Protein AF-A0A6L9IIK3-F1 (afdb_monomer)

Radius of gyration: 32.56 Å; Cα contacts (8 Å, |Δi|>4): 385; chains: 1; bounding box: 66×52×91 Å

Structure (mmCIF, N/CA/C/O backbone):
data_AF-A0A6L9IIK3-F1
#
_entry.id   AF-A0A6L9IIK3-F1
#
loop_
_atom_site.group_PDB
_atom_site.id
_atom_site.type_symbol
_atom_site.label_atom_id
_atom_site.label_alt_id
_atom_site.label_comp_id
_atom_site.label_asym_id
_atom_site.label_entity_id
_atom_site.label_seq_id
_atom_site.pdbx_PDB_ins_code
_atom_site.Cartn_x
_atom_site.Cartn_y
_atom_site.Cartn_z
_atom_site.occupancy
_atom_site.B_iso_or_equiv
_atom_site.auth_seq_id
_atom_site.auth_comp_id
_atom_site.auth_asym_id
_atom_site.auth_atom_id
_atom_site.pdbx_PDB_model_num
ATOM 1 N N . GLU A 1 1 ? -0.649 31.199 20.872 1.00 48.56 1 GLU A N 1
ATOM 2 C CA . GLU A 1 1 ? -1.268 30.357 19.829 1.00 48.56 1 GLU A CA 1
ATOM 3 C C . GLU A 1 1 ? -2.436 29.627 20.467 1.00 48.56 1 GLU A C 1
ATOM 5 O O . GLU A 1 1 ? -2.285 29.187 21.602 1.00 48.56 1 GLU A O 1
ATOM 10 N N . ALA A 1 2 ? -3.607 29.603 19.828 1.00 58.50 2 ALA A N 1
ATOM 11 C CA . ALA A 1 2 ? -4.745 28.851 20.353 1.00 58.50 2 ALA A CA 1
ATOM 12 C C . ALA A 1 2 ? -4.373 27.361 20.395 1.00 58.50 2 ALA A C 1
ATOM 14 O O . ALA A 1 2 ? -3.788 26.839 19.447 1.00 58.50 2 ALA A O 1
ATOM 15 N N . GLN A 1 3 ? -4.631 26.705 21.521 1.00 79.56 3 GLN A N 1
ATOM 16 C CA . GLN A 1 3 ? -4.314 25.294 21.700 1.00 79.56 3 GLN A CA 1
ATOM 17 C C . GLN A 1 3 ? -5.309 24.466 20.875 1.00 79.56 3 GLN A C 1
ATOM 19 O O . GLN A 1 3 ? -6.499 24.527 21.158 1.00 79.56 3 GLN A O 1
ATOM 24 N N . MET A 1 4 ? -4.822 23.745 19.855 1.00 86.69 4 MET A N 1
ATOM 25 C CA . MET A 1 4 ? -5.624 22.786 19.076 1.00 86.69 4 MET A CA 1
ATOM 26 C C . MET A 1 4 ? -6.298 21.765 19.995 1.00 86.69 4 MET A C 1
ATOM 28 O O . MET A 1 4 ? -5.631 21.209 20.876 1.00 86.69 4 MET A O 1
ATOM 32 N N . ASP A 1 5 ? -7.567 21.482 19.727 1.00 90.81 5 ASP A N 1
ATOM 33 C CA . ASP A 1 5 ? -8.381 20.475 20.403 1.00 90.81 5 ASP A CA 1
ATOM 34 C C . ASP A 1 5 ? -8.716 19.302 19.457 1.00 90.81 5 ASP A C 1
ATOM 36 O O . ASP A 1 5 ? -8.464 19.342 18.253 1.00 90.81 5 ASP A O 1
ATOM 40 N N . VAL A 1 6 ? -9.282 18.221 19.997 1.00 91.38 6 VAL A N 1
ATOM 41 C CA . VAL A 1 6 ? -9.649 17.002 19.257 1.00 91.38 6 VAL A CA 1
ATOM 42 C C . VAL A 1 6 ? -10.619 17.311 18.115 1.00 91.38 6 VAL A C 1
ATOM 44 O O . VAL A 1 6 ? -10.462 16.776 17.019 1.00 91.38 6 VAL A O 1
ATOM 47 N N . GLY A 1 7 ? -11.590 18.197 18.354 1.00 92.44 7 GLY A N 1
ATOM 48 C CA . GLY A 1 7 ? -12.604 18.576 17.365 1.00 92.44 7 GLY A CA 1
ATOM 49 C C . GLY A 1 7 ? -12.062 19.340 16.153 1.00 92.44 7 GLY A C 1
ATOM 50 O O . GLY A 1 7 ? -12.776 19.459 15.163 1.00 92.44 7 GLY A O 1
ATOM 51 N N . ASP A 1 8 ? -10.816 19.823 16.206 1.00 91.62 8 ASP A N 1
ATOM 52 C CA . ASP A 1 8 ? -10.178 20.512 15.080 1.00 91.62 8 ASP A CA 1
ATOM 53 C C . ASP A 1 8 ? -9.610 19.536 14.037 1.00 91.62 8 ASP A C 1
ATOM 55 O O . ASP A 1 8 ? -9.331 19.934 12.906 1.00 91.62 8 ASP A O 1
ATOM 59 N N . VAL A 1 9 ? -9.398 18.269 14.415 1.00 92.75 9 VAL A N 1
ATOM 60 C CA . VAL A 1 9 ? -8.693 17.276 13.583 1.00 92.75 9 VAL A CA 1
ATOM 61 C C . VAL A 1 9 ? -9.429 15.953 13.425 1.00 92.75 9 VAL A C 1
ATOM 63 O O . VAL A 1 9 ? -9.234 15.288 12.411 1.00 92.75 9 VAL A O 1
ATOM 66 N N . ILE A 1 10 ? -10.250 15.550 14.400 1.00 94.50 10 ILE A N 1
ATOM 67 C CA . ILE A 1 10 ? -11.020 14.306 14.342 1.00 94.50 10 ILE A CA 1
ATOM 68 C C . ILE A 1 10 ? -12.466 14.629 13.983 1.00 94.50 10 ILE A C 1
ATOM 70 O O . ILE A 1 10 ? -13.185 15.275 14.747 1.00 94.50 10 ILE A O 1
ATOM 74 N N . PHE A 1 11 ? -12.911 14.119 12.841 1.00 94.94 11 PHE A N 1
ATOM 75 C CA . PHE A 1 11 ? -14.256 14.332 12.326 1.00 94.94 11 PHE A CA 1
ATOM 76 C C . PHE A 1 11 ? -15.092 13.072 12.491 1.00 94.94 11 PHE A C 1
ATOM 78 O O . PHE A 1 11 ? -14.641 11.966 12.200 1.00 94.94 11 PHE A O 1
ATOM 85 N N . ARG A 1 12 ? -16.329 13.241 12.960 1.00 94.75 12 ARG A N 1
ATOM 86 C CA . ARG A 1 12 ? -17.302 12.157 13.081 1.00 94.75 12 ARG A CA 1
ATOM 87 C C . ARG A 1 12 ? -18.224 12.149 11.864 1.00 94.75 12 ARG A C 1
ATOM 89 O O . ARG A 1 12 ? -18.784 13.184 11.515 1.00 94.75 12 ARG A O 1
ATOM 96 N N . SER A 1 13 ? -18.436 10.969 11.300 1.00 92.44 13 SER A N 1
ATOM 97 C CA . SER A 1 13 ? -19.510 10.665 10.355 1.00 92.44 13 SER A CA 1
ATOM 98 C C . SER A 1 13 ? -20.323 9.478 10.882 1.00 92.44 13 SER A C 1
ATOM 100 O O . SER A 1 13 ? -19.878 8.784 11.795 1.00 92.44 13 SER A O 1
ATOM 102 N N . ASP A 1 14 ? -21.508 9.235 10.335 1.00 91.12 14 ASP A N 1
ATOM 103 C CA . ASP A 1 14 ? -22.288 8.031 10.626 1.00 91.12 14 ASP A CA 1
ATOM 104 C C . ASP A 1 14 ? -22.354 7.189 9.341 1.00 91.12 14 ASP A C 1
ATOM 106 O O . ASP A 1 14 ? -22.901 7.628 8.330 1.00 91.12 14 ASP A O 1
ATOM 110 N N . LEU A 1 15 ? -21.766 5.988 9.367 1.00 85.62 15 LEU A N 1
ATOM 111 C CA . LEU A 1 15 ? -21.748 5.068 8.220 1.00 85.62 15 LEU A CA 1
ATOM 112 C C . LEU A 1 15 ? -23.145 4.489 7.951 1.00 85.62 15 LEU A C 1
ATOM 114 O O . LEU A 1 15 ? -23.553 4.286 6.811 1.00 85.62 15 LEU A O 1
ATOM 118 N N . ALA A 1 16 ? -23.877 4.234 9.033 1.00 83.56 16 ALA A N 1
ATOM 119 C CA . ALA A 1 16 ? -25.269 3.816 9.060 1.00 83.56 16 ALA A CA 1
ATOM 120 C C . ALA A 1 16 ? -25.932 4.411 10.318 1.00 83.56 16 ALA A C 1
ATOM 122 O O . ALA A 1 16 ? -25.220 4.853 11.227 1.00 83.56 16 ALA A O 1
ATOM 123 N N . PRO A 1 17 ? -27.275 4.425 10.425 1.00 87.56 17 PRO A N 1
ATOM 124 C CA . PRO A 1 17 ? -27.952 4.937 11.613 1.00 87.56 17 PRO A CA 1
ATOM 125 C C . PRO A 1 17 ? -27.436 4.277 12.902 1.00 87.56 17 PRO A C 1
ATOM 127 O O . PRO A 1 17 ? -27.618 3.080 13.114 1.00 87.56 17 PRO A O 1
ATOM 130 N N . GLY A 1 18 ? -26.789 5.068 13.763 1.00 88.69 18 GLY A N 1
ATOM 131 C CA . GLY A 1 18 ? -26.222 4.597 15.031 1.00 88.69 18 GLY A CA 1
ATOM 132 C C . GLY A 1 18 ? -24.834 3.949 14.943 1.00 88.69 18 GLY A C 1
ATOM 133 O O . GLY A 1 18 ? -24.356 3.463 15.964 1.00 88.69 18 GLY A O 1
ATOM 134 N N . VAL A 1 19 ? -24.178 3.963 13.777 1.00 88.38 19 VAL A N 1
ATOM 135 C CA . VAL A 1 19 ? -22.819 3.432 13.573 1.00 88.38 19 VAL A CA 1
ATOM 136 C C . VAL A 1 19 ? -21.860 4.592 13.274 1.00 88.38 19 VAL A C 1
ATOM 138 O O . VAL A 1 19 ? -21.669 4.942 12.103 1.00 88.38 19 VAL A O 1
ATOM 141 N N . PRO A 1 20 ? -21.285 5.233 14.310 1.00 93.06 20 PRO A N 1
ATOM 142 C CA . PRO A 1 20 ? -20.351 6.329 14.116 1.00 93.06 20 PRO A CA 1
ATOM 143 C C . PRO A 1 20 ? -18.996 5.817 13.621 1.00 93.06 20 PRO A C 1
ATOM 145 O O . PRO A 1 20 ? -18.484 4.808 14.100 1.00 93.06 20 PRO A O 1
ATOM 148 N N . ILE A 1 21 ? -18.390 6.569 12.710 1.00 94.19 21 ILE A N 1
ATOM 149 C CA . ILE A 1 21 ? -16.994 6.433 12.304 1.00 94.19 21 ILE A CA 1
ATOM 150 C C . ILE A 1 21 ? -16.277 7.759 12.550 1.00 94.19 21 ILE A C 1
ATOM 152 O O . ILE A 1 21 ? -16.848 8.837 12.371 1.00 94.19 21 ILE A O 1
ATOM 156 N N . TYR A 1 22 ? -15.023 7.676 12.977 1.00 95.31 22 TYR A N 1
ATOM 157 C CA . TYR A 1 22 ? -14.171 8.831 13.220 1.00 95.31 22 TYR A CA 1
ATOM 158 C C . TYR A 1 22 ? -13.010 8.793 12.234 1.00 95.31 22 TYR A C 1
ATOM 160 O O . TYR A 1 22 ? -12.386 7.748 12.064 1.00 95.31 22 TYR A O 1
ATOM 168 N N . GLY A 1 23 ? -12.735 9.917 11.582 1.00 94.62 23 GLY A N 1
ATOM 169 C CA . GLY A 1 23 ? -11.681 10.036 10.583 1.00 94.62 23 GLY A CA 1
ATOM 170 C C . GLY A 1 23 ? -10.858 11.299 10.783 1.00 94.62 23 GLY A C 1
ATOM 171 O O . GLY A 1 23 ? -11.365 12.326 11.238 1.00 94.62 23 GLY A O 1
ATOM 172 N N . CYS A 1 24 ? -9.581 11.218 10.434 1.00 94.19 24 CYS A N 1
ATOM 173 C CA . CYS A 1 24 ? -8.692 12.364 10.354 1.00 94.19 24 CYS A CA 1
ATOM 174 C C . CYS A 1 24 ? -7.677 12.148 9.240 1.00 94.19 24 CYS A C 1
ATOM 176 O O . CYS A 1 24 ? -7.188 11.037 9.055 1.00 94.19 24 CYS A O 1
ATOM 178 N N . GLU A 1 25 ? -7.312 13.229 8.565 1.00 92.94 25 GLU A N 1
ATOM 179 C CA . GLU A 1 25 ? -6.208 13.242 7.615 1.00 92.94 25 GLU A CA 1
ATOM 180 C C . GLU A 1 25 ? -5.046 13.998 8.247 1.00 92.94 25 GLU A C 1
ATOM 182 O O . GLU A 1 25 ? -5.185 15.164 8.619 1.00 92.94 25 GLU A O 1
ATOM 187 N N . ILE A 1 26 ? -3.884 13.352 8.375 1.00 89.00 26 ILE A N 1
ATOM 188 C CA . ILE A 1 26 ? -2.673 14.033 8.866 1.00 89.00 26 ILE A CA 1
ATOM 189 C C . ILE A 1 26 ? -2.211 15.097 7.855 1.00 89.00 26 ILE A C 1
ATOM 191 O O . ILE A 1 26 ? -1.609 16.106 8.231 1.00 89.00 26 ILE A O 1
ATOM 195 N N . GLY A 1 27 ? -2.520 14.880 6.574 1.00 86.50 27 GLY A N 1
ATOM 196 C CA . GLY A 1 27 ? -2.099 15.737 5.480 1.00 86.50 27 GLY A CA 1
ATOM 197 C C . GLY A 1 27 ? -0.600 15.639 5.198 1.00 86.50 27 GLY A C 1
ATOM 198 O O . GLY A 1 27 ? 0.122 14.767 5.684 1.00 86.50 27 GLY A O 1
ATOM 199 N N . GLY A 1 28 ? -0.121 16.561 4.373 1.00 87.12 28 GLY A N 1
ATOM 200 C CA . GLY A 1 28 ? 1.266 16.626 3.944 1.00 87.12 28 GLY A CA 1
ATOM 201 C C . GLY A 1 28 ? 1.599 18.007 3.391 1.00 87.12 28 GLY A C 1
ATOM 202 O O . GLY A 1 28 ? 0.723 18.869 3.307 1.00 87.12 28 GLY A O 1
ATOM 203 N N . PRO A 1 29 ? 2.869 18.254 3.050 1.00 88.50 29 PRO A N 1
ATOM 204 C CA . PRO A 1 29 ? 3.258 19.503 2.417 1.00 88.50 29 PRO A CA 1
ATOM 205 C C . PRO A 1 29 ? 2.727 19.585 0.977 1.00 88.50 29 PRO A C 1
ATOM 207 O O . PRO A 1 29 ? 2.411 18.566 0.361 1.00 88.50 29 PRO A O 1
ATOM 210 N N . ASP A 1 30 ? 2.687 20.800 0.426 1.00 90.12 30 ASP A N 1
ATOM 211 C CA . ASP A 1 30 ? 2.327 21.027 -0.976 1.00 90.12 30 ASP A CA 1
ATOM 212 C C . ASP A 1 30 ? 3.215 20.220 -1.939 1.00 90.12 30 ASP A C 1
ATOM 214 O O . ASP A 1 30 ? 4.404 19.998 -1.685 1.00 90.12 30 ASP A O 1
ATOM 218 N N . VAL A 1 31 ? 2.660 19.848 -3.097 1.00 89.25 31 VAL A N 1
ATOM 219 C CA . VAL A 1 31 ? 3.382 19.109 -4.144 1.00 89.25 31 VAL A CA 1
ATOM 220 C C . VAL A 1 31 ? 4.685 19.829 -4.516 1.00 89.25 31 VAL A C 1
ATOM 222 O O . VAL A 1 31 ? 4.699 21.015 -4.845 1.00 89.25 31 VAL A O 1
ATOM 225 N N . GLY A 1 32 ? 5.800 19.095 -4.461 1.00 90.00 32 GLY A N 1
ATOM 226 C CA . GLY A 1 32 ? 7.137 19.621 -4.753 1.00 90.00 32 GLY A CA 1
ATOM 227 C C . GLY A 1 32 ? 7.771 20.444 -3.624 1.00 90.00 32 GLY A C 1
ATOM 228 O O . GLY A 1 32 ? 8.833 21.032 -3.834 1.00 90.00 32 GLY A O 1
ATOM 229 N N . ARG A 1 33 ? 7.160 20.505 -2.432 1.00 90.69 33 ARG A N 1
ATOM 230 C CA . ARG A 1 33 ? 7.692 21.216 -1.260 1.00 90.69 33 ARG A CA 1
ATOM 231 C C . ARG A 1 33 ? 7.734 20.311 -0.030 1.00 90.69 33 ARG A C 1
ATOM 233 O O . ARG A 1 33 ? 6.916 19.420 0.140 1.00 90.69 33 ARG A O 1
ATOM 240 N N . GLY A 1 34 ? 8.679 20.581 0.871 1.00 89.38 34 GLY A N 1
ATOM 241 C CA . GLY A 1 34 ? 8.759 19.918 2.176 1.00 89.38 34 GLY A CA 1
ATOM 242 C C . GLY A 1 34 ? 9.074 18.417 2.121 1.00 89.38 34 GLY A C 1
ATOM 243 O O . GLY A 1 34 ? 9.664 17.917 1.169 1.00 89.38 34 GLY A O 1
ATOM 244 N N . CYS A 1 35 ? 8.720 17.707 3.196 1.00 89.56 35 CYS A N 1
ATOM 245 C CA . CYS A 1 35 ? 8.900 16.262 3.328 1.00 89.56 35 CYS A CA 1
ATOM 246 C C . CYS A 1 35 ? 7.641 15.634 3.937 1.00 89.56 35 CYS A C 1
ATOM 248 O O . CYS A 1 35 ? 7.322 15.899 5.098 1.00 89.56 35 CYS A O 1
ATOM 250 N N . GLY A 1 36 ? 6.954 14.777 3.173 1.00 87.56 36 GLY A N 1
ATOM 251 C CA . GLY A 1 36 ? 5.745 14.079 3.632 1.00 87.56 36 GLY A CA 1
ATOM 252 C C . GLY A 1 36 ? 5.973 13.281 4.917 1.00 87.56 36 GLY A C 1
ATOM 253 O O . GLY A 1 36 ? 5.187 13.380 5.854 1.00 87.56 36 GLY A O 1
ATOM 254 N N . GLY A 1 37 ? 7.122 12.608 5.037 1.00 87.69 37 GLY A N 1
ATOM 255 C CA . GLY A 1 37 ? 7.475 11.867 6.249 1.00 87.69 37 GLY A CA 1
ATOM 256 C C . GLY A 1 37 ? 7.582 12.755 7.499 1.00 87.69 37 GLY A C 1
ATOM 257 O O . GLY A 1 37 ? 7.155 12.359 8.585 1.00 87.69 37 GLY A O 1
ATOM 258 N N . GLN A 1 38 ? 8.107 13.978 7.374 1.00 89.31 38 GLN A N 1
ATOM 259 C CA . GLN A 1 38 ? 8.138 14.918 8.503 1.00 89.31 38 GLN A CA 1
ATOM 260 C C . GLN A 1 38 ? 6.726 15.368 8.897 1.00 89.31 38 GLN A C 1
ATOM 262 O O . GLN A 1 38 ? 6.436 15.446 10.090 1.00 89.31 38 GLN A O 1
ATOM 267 N N . GLY A 1 39 ? 5.847 15.590 7.913 1.00 90.62 39 GLY A N 1
ATOM 268 C CA . GLY A 1 39 ? 4.427 15.876 8.142 1.00 90.62 39 GLY A CA 1
ATOM 269 C C . GLY A 1 39 ? 3.745 14.768 8.943 1.00 90.62 39 GLY A C 1
ATOM 270 O O . GLY A 1 39 ? 3.194 15.034 10.006 1.00 90.62 39 GLY A O 1
ATOM 271 N N . ILE A 1 40 ? 3.909 13.515 8.513 1.00 90.75 40 ILE A N 1
ATOM 272 C CA . ILE A 1 40 ? 3.395 12.325 9.210 1.00 90.75 40 ILE A CA 1
ATOM 273 C C . ILE A 1 40 ? 3.915 12.246 10.650 1.00 90.75 40 ILE A C 1
ATOM 275 O O . ILE A 1 40 ? 3.145 12.103 11.600 1.00 90.75 40 ILE A O 1
ATOM 279 N N . SER A 1 41 ? 5.232 12.376 10.829 1.00 89.50 41 SER A N 1
ATOM 280 C CA . SER A 1 41 ? 5.867 12.294 12.151 1.00 89.50 41 SER A CA 1
ATOM 281 C C . SER A 1 41 ? 5.364 13.387 13.096 1.00 89.50 41 SER A C 1
ATOM 283 O O . SER A 1 41 ? 5.212 13.158 14.297 1.00 89.50 41 SER A O 1
ATOM 285 N N . HIS A 1 42 ? 5.130 14.590 12.568 1.00 90.69 42 HIS A N 1
ATOM 286 C CA . HIS A 1 42 ? 4.551 15.696 13.319 1.00 90.69 42 HIS A CA 1
ATOM 287 C C . HIS A 1 42 ? 3.075 15.444 13.648 1.00 90.69 42 HIS A C 1
ATOM 289 O O . HIS A 1 42 ? 2.681 15.620 14.799 1.00 90.69 42 HIS A O 1
ATOM 295 N N . GLY A 1 43 ? 2.286 14.975 12.680 1.00 91.69 43 GLY A N 1
ATOM 296 C CA . GLY A 1 43 ? 0.879 14.627 12.863 1.00 91.69 43 GLY A CA 1
ATOM 297 C C . GLY A 1 43 ? 0.672 13.628 13.992 1.00 91.69 43 GLY A C 1
ATOM 298 O O . GLY A 1 43 ? -0.094 13.900 14.912 1.00 91.69 43 GLY A O 1
ATOM 299 N N . PHE A 1 44 ? 1.443 12.537 14.023 1.00 91.31 44 PHE A N 1
ATOM 300 C CA . PHE A 1 44 ? 1.362 11.585 15.134 1.00 91.31 44 PHE A CA 1
ATOM 301 C C . PHE A 1 44 ? 1.694 12.208 16.487 1.00 91.31 44 PHE A C 1
ATOM 303 O O . PHE A 1 44 ? 0.993 11.938 17.453 1.00 91.31 44 PHE A O 1
ATOM 310 N N . LYS A 1 45 ? 2.699 13.089 16.578 1.00 90.62 45 LYS A N 1
ATOM 311 C CA . LYS A 1 45 ? 2.989 13.799 17.839 1.00 90.62 45 LYS A CA 1
ATOM 312 C C . LYS A 1 45 ? 1.805 14.651 18.299 1.00 90.62 45 LYS A C 1
ATOM 314 O O . LYS A 1 45 ? 1.556 14.763 19.499 1.00 90.62 45 LYS A O 1
ATOM 319 N N . VAL A 1 46 ? 1.079 15.260 17.360 1.00 92.38 46 VAL A N 1
ATOM 320 C CA . VAL A 1 46 ? -0.148 16.008 17.659 1.00 92.38 46 VAL A CA 1
ATOM 321 C C . VAL A 1 46 ? -1.242 15.064 18.160 1.00 92.38 46 VAL A C 1
ATOM 323 O O . VAL A 1 46 ? -1.819 15.343 19.209 1.00 92.38 46 VAL A O 1
ATOM 326 N N . LEU A 1 47 ? -1.481 13.934 17.487 1.00 92.81 47 LEU A N 1
ATOM 327 C CA . LEU A 1 47 ? -2.477 12.938 17.905 1.00 92.81 47 LEU A CA 1
ATOM 328 C C . LEU A 1 47 ? -2.149 12.327 19.279 1.00 92.81 47 LEU A C 1
ATOM 330 O O . LEU A 1 47 ? -3.023 12.210 20.138 1.00 92.81 47 LEU A O 1
ATOM 334 N N . GLU A 1 48 ? -0.879 12.018 19.543 1.00 91.81 48 GLU A N 1
ATOM 335 C CA . GLU A 1 48 ? -0.396 11.549 20.847 1.00 91.81 48 GLU A CA 1
ATOM 336 C C . GLU A 1 48 ? -0.675 12.580 21.948 1.00 91.81 48 GLU A C 1
ATOM 338 O O . GLU A 1 48 ? -1.197 12.233 23.010 1.00 91.81 48 GLU A O 1
ATOM 343 N N . ARG A 1 49 ? -0.401 13.866 21.684 1.00 92.62 49 ARG A N 1
ATOM 344 C CA . ARG A 1 49 ? -0.707 14.969 22.611 1.00 92.62 49 ARG A CA 1
ATOM 345 C C . ARG A 1 49 ? -2.209 15.108 22.865 1.00 92.62 49 ARG A C 1
ATOM 347 O O . ARG A 1 49 ? -2.606 15.398 23.991 1.00 92.62 49 ARG A O 1
ATOM 354 N N . LEU A 1 50 ? -3.030 14.879 21.842 1.00 93.56 50 LEU A N 1
ATOM 355 C CA . LEU A 1 50 ? -4.493 14.838 21.938 1.00 93.56 50 LEU A CA 1
ATOM 356 C C . LEU A 1 50 ? -5.016 13.545 22.591 1.00 93.56 50 LEU A C 1
ATOM 358 O O . LEU A 1 50 ? -6.218 13.382 22.788 1.00 93.56 50 LEU A O 1
ATOM 362 N N . GLY A 1 51 ? -4.121 12.645 23.004 1.00 92.12 51 GLY A N 1
ATOM 36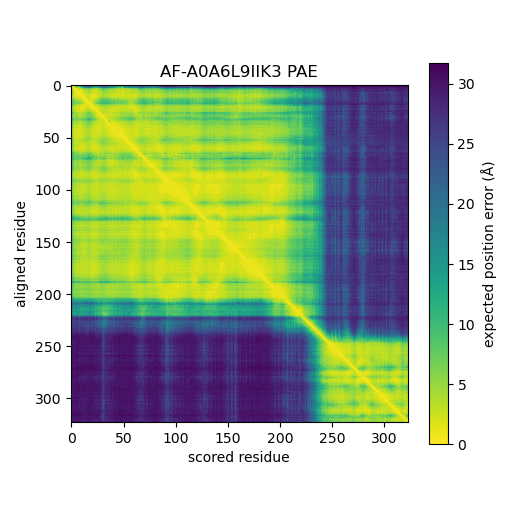3 C CA . GLY A 1 51 ? -4.454 11.475 23.798 1.00 92.12 51 GLY A CA 1
ATOM 364 C C . GLY A 1 51 ? -4.915 10.271 22.988 1.00 92.12 51 GLY A C 1
ATOM 365 O O . GLY A 1 51 ? -5.693 9.500 23.537 1.00 92.12 51 GLY A O 1
ATOM 366 N N . MET A 1 52 ? -4.422 10.090 21.756 1.00 91.06 52 MET A N 1
ATOM 367 C CA . MET A 1 52 ? -4.727 8.945 20.879 1.00 91.06 52 MET A CA 1
ATOM 368 C C . MET A 1 52 ? -4.760 7.592 21.610 1.00 91.06 52 MET A C 1
ATOM 370 O O . MET A 1 52 ? -5.718 6.842 21.474 1.00 91.06 52 MET A O 1
ATOM 374 N N . ALA A 1 53 ? -3.782 7.319 22.480 1.00 86.56 53 ALA A N 1
ATOM 375 C CA . ALA A 1 53 ? -3.703 6.071 23.251 1.00 86.56 53 ALA A CA 1
ATOM 376 C C . ALA A 1 53 ? -4.814 5.874 24.309 1.00 86.56 53 ALA A C 1
ATOM 378 O O . ALA A 1 53 ? -4.897 4.821 24.930 1.00 86.56 53 ALA A O 1
ATOM 379 N N . ARG A 1 54 ? -5.632 6.899 24.579 1.00 91.25 54 ARG A N 1
ATOM 380 C CA . ARG A 1 54 ? -6.739 6.875 25.552 1.00 91.25 54 ARG A CA 1
ATOM 381 C C . ARG A 1 54 ? -8.108 6.956 24.881 1.00 91.25 54 ARG A C 1
ATOM 383 O O . ARG A 1 54 ? -9.113 7.060 25.584 1.00 91.25 54 ARG A O 1
ATOM 390 N N . TRP A 1 55 ? -8.160 6.989 23.551 1.00 92.81 55 TRP A N 1
ATOM 391 C CA . TRP A 1 55 ? -9.429 6.988 22.840 1.00 92.81 55 TRP A CA 1
ATOM 392 C C . TRP A 1 55 ? -10.151 5.664 23.078 1.00 92.81 55 TRP A C 1
ATOM 394 O O . TRP A 1 55 ? -9.553 4.595 23.010 1.00 92.81 55 TRP A O 1
ATOM 404 N N . ALA A 1 56 ? -11.446 5.745 23.372 1.00 93.19 56 ALA A N 1
ATOM 405 C CA . ALA A 1 56 ? -12.300 4.580 23.572 1.00 93.19 56 ALA A CA 1
ATOM 406 C C . ALA A 1 56 ? -12.764 4.026 22.213 1.00 93.19 56 ALA A C 1
ATOM 408 O O . ALA A 1 56 ? -13.950 4.070 21.896 1.00 93.19 56 ALA A O 1
ATOM 409 N N . LEU A 1 57 ? -11.805 3.591 21.392 1.00 92.94 57 LEU A N 1
ATOM 410 C CA . LEU A 1 57 ? -12.024 2.968 20.088 1.00 92.94 57 LEU A CA 1
ATOM 411 C C . LEU A 1 57 ? -11.519 1.528 20.131 1.00 92.94 57 LEU A C 1
ATOM 413 O O . LEU A 1 57 ? -10.439 1.272 20.656 1.00 92.94 57 LEU A O 1
ATOM 417 N N . ASP A 1 58 ? -12.282 0.610 19.545 1.00 91.50 58 ASP A N 1
ATOM 418 C CA . ASP A 1 58 ? -11.885 -0.799 19.456 1.00 91.50 58 ASP A CA 1
ATOM 419 C C . ASP A 1 58 ? -10.806 -1.022 18.386 1.00 91.50 58 ASP A C 1
ATOM 421 O O . ASP A 1 58 ? -9.919 -1.855 18.556 1.00 91.50 58 ASP A O 1
ATOM 425 N N . PHE A 1 59 ? -10.868 -0.251 17.294 1.00 93.06 59 PHE A N 1
ATOM 426 C CA . PHE A 1 59 ? -9.934 -0.318 16.173 1.00 93.06 59 PHE A CA 1
ATOM 427 C C . PHE A 1 59 ? -9.528 1.081 15.718 1.00 93.06 59 PHE A C 1
ATOM 429 O O . PHE A 1 59 ? -10.356 1.990 15.632 1.00 93.06 59 PHE A O 1
ATOM 436 N N . ILE A 1 60 ? -8.253 1.225 15.362 1.00 93.75 60 ILE A N 1
ATOM 437 C CA . ILE A 1 60 ? -7.727 2.382 14.642 1.00 93.75 60 ILE A CA 1
ATOM 438 C C . ILE A 1 60 ? -7.078 1.848 13.372 1.00 93.75 60 ILE A C 1
ATOM 440 O O . ILE A 1 60 ? -6.052 1.174 13.428 1.00 93.75 60 ILE A O 1
ATOM 444 N N . VAL A 1 61 ? -7.690 2.140 12.227 1.00 94.56 61 VAL A N 1
ATOM 445 C CA . VAL A 1 61 ? -7.127 1.793 10.921 1.00 94.56 61 VAL A CA 1
ATOM 446 C C . VAL A 1 61 ? -6.293 2.969 10.441 1.00 94.56 61 VAL A C 1
ATOM 448 O O . VAL A 1 61 ? -6.768 4.101 10.399 1.00 94.56 61 VAL A O 1
ATOM 451 N N . MET A 1 62 ? -5.038 2.696 10.105 1.00 93.50 62 MET A N 1
ATOM 452 C CA . MET A 1 62 ? -4.103 3.687 9.593 1.00 93.5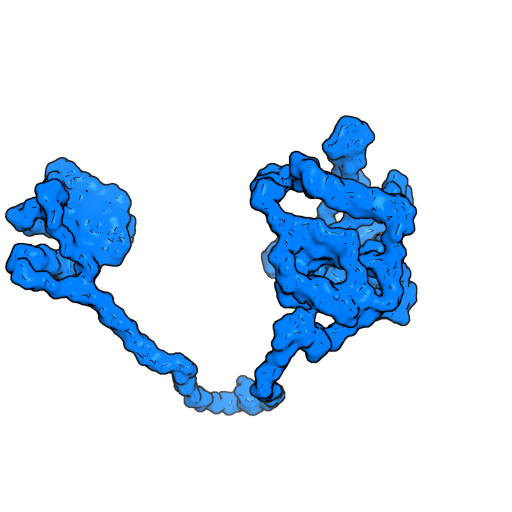0 62 MET A CA 1
ATOM 453 C C . MET A 1 62 ? -3.787 3.358 8.138 1.00 93.50 62 MET A C 1
ATOM 455 O O . MET A 1 62 ? -3.164 2.334 7.867 1.00 93.50 62 MET A O 1
ATOM 459 N N . ASP A 1 63 ? -4.205 4.226 7.221 1.00 93.81 63 ASP A N 1
ATOM 460 C CA . ASP A 1 63 ? -3.863 4.115 5.804 1.00 93.81 63 ASP A CA 1
ATOM 461 C C . ASP A 1 63 ? -2.510 4.794 5.541 1.00 93.81 63 ASP A C 1
ATOM 463 O O . ASP A 1 63 ? -2.308 5.962 5.882 1.00 93.81 63 ASP A O 1
ATOM 467 N N . PHE A 1 64 ? -1.553 4.037 5.003 1.00 90.00 64 PHE A N 1
ATOM 468 C CA . PHE A 1 64 ? -0.167 4.463 4.825 1.00 90.00 64 PHE A CA 1
ATOM 469 C C . PHE A 1 64 ? 0.331 4.175 3.416 1.00 90.00 64 PHE A C 1
ATOM 471 O O . PHE A 1 64 ? 0.157 3.081 2.882 1.00 90.00 64 PHE A O 1
ATOM 478 N N . LEU A 1 65 ? 1.052 5.146 2.850 1.00 88.19 65 LEU A N 1
ATOM 479 C CA . LEU A 1 65 ? 1.726 4.979 1.569 1.00 88.19 65 LEU A CA 1
ATOM 480 C C . LEU A 1 65 ? 2.832 3.917 1.681 1.00 88.19 65 LEU A C 1
ATOM 482 O O . LEU A 1 65 ? 3.756 4.063 2.482 1.00 88.19 65 LEU A O 1
ATOM 486 N N . GLY A 1 66 ? 2.748 2.876 0.853 1.00 85.62 66 GLY A N 1
ATOM 487 C CA . GLY A 1 66 ? 3.684 1.747 0.854 1.00 85.62 66 GLY A CA 1
ATOM 488 C C . GLY A 1 66 ? 4.901 1.896 -0.063 1.00 85.62 66 GLY A C 1
ATOM 489 O O . GLY A 1 66 ? 5.868 1.154 0.095 1.00 85.62 66 GLY A O 1
ATOM 490 N N . ASP A 1 67 ? 4.887 2.853 -0.998 1.00 87.56 67 ASP A N 1
ATOM 491 C CA . ASP A 1 67 ? 5.950 3.015 -2.006 1.00 87.56 67 ASP A CA 1
ATOM 492 C C . ASP A 1 67 ? 7.311 3.346 -1.382 1.00 87.56 67 ASP A C 1
ATOM 494 O O . ASP A 1 67 ? 8.368 2.966 -1.891 1.00 87.56 67 ASP A O 1
ATOM 498 N N . VAL A 1 68 ? 7.284 4.076 -0.266 1.00 84.31 68 VAL A N 1
ATOM 499 C CA . VAL A 1 68 ? 8.468 4.482 0.484 1.00 84.31 68 VAL A CA 1
ATOM 500 C C . VAL A 1 68 ? 8.315 4.087 1.943 1.00 84.31 68 VAL A C 1
ATOM 502 O O . VAL A 1 68 ? 7.402 4.517 2.636 1.00 84.31 68 VAL A O 1
ATOM 505 N N . VAL A 1 69 ? 9.272 3.311 2.444 1.00 83.75 69 VAL A N 1
ATOM 506 C CA . VAL A 1 69 ? 9.288 2.857 3.841 1.00 83.75 69 VAL A CA 1
ATOM 507 C C . VAL A 1 69 ? 10.505 3.443 4.546 1.00 83.75 69 VAL A C 1
ATOM 509 O O . VAL A 1 69 ? 11.380 2.742 5.046 1.00 83.75 69 VAL A O 1
ATOM 512 N N . CYS A 1 70 ? 10.611 4.771 4.522 1.00 85.38 70 CYS A N 1
ATOM 513 C CA . CYS A 1 70 ? 11.759 5.490 5.062 1.00 85.38 70 CYS A CA 1
ATOM 514 C C . CYS A 1 70 ? 11.341 6.664 5.952 1.00 85.38 70 CYS A C 1
ATOM 516 O O . CYS A 1 70 ? 10.247 7.222 5.826 1.00 85.38 70 CYS A O 1
ATOM 518 N N . GLY A 1 71 ? 12.238 7.043 6.867 1.00 84.94 71 GLY A N 1
ATOM 519 C CA . GLY A 1 71 ? 12.058 8.182 7.764 1.00 84.94 71 GLY A CA 1
ATOM 520 C C . GLY A 1 71 ? 10.683 8.181 8.429 1.00 84.94 71 GLY A C 1
ATOM 521 O O . GLY A 1 71 ? 10.321 7.251 9.142 1.00 84.94 71 GLY A O 1
ATOM 522 N N . GLY A 1 72 ? 9.905 9.229 8.164 1.00 82.00 72 GLY A N 1
ATOM 523 C CA . GLY A 1 72 ? 8.590 9.392 8.767 1.00 82.00 72 GLY A CA 1
ATOM 524 C C . GLY A 1 72 ? 7.493 8.457 8.252 1.00 82.00 72 GLY A C 1
ATOM 525 O O . GLY A 1 72 ? 6.562 8.188 9.003 1.00 82.00 72 GLY A O 1
ATOM 526 N N . PHE A 1 73 ? 7.603 7.913 7.037 1.00 85.56 73 PHE A N 1
ATOM 527 C CA . PHE A 1 73 ? 6.644 6.923 6.522 1.00 85.56 73 PHE A CA 1
ATOM 528 C C . PHE A 1 73 ? 6.778 5.573 7.234 1.00 85.56 73 PHE A C 1
ATOM 530 O O . PHE A 1 73 ? 5.804 4.850 7.388 1.00 85.56 73 PHE A O 1
ATOM 537 N N . ALA A 1 74 ? 7.966 5.279 7.768 1.00 88.25 74 ALA A N 1
ATOM 538 C CA . ALA A 1 74 ? 8.194 4.110 8.608 1.00 88.25 74 ALA A CA 1
ATOM 539 C C . ALA A 1 74 ? 7.719 4.306 10.060 1.00 88.25 74 ALA A C 1
ATOM 541 O O . ALA A 1 74 ? 7.809 3.369 10.844 1.00 88.25 74 ALA A O 1
ATOM 542 N N . THR A 1 75 ? 7.222 5.492 10.446 1.00 88.94 75 THR A N 1
ATOM 543 C CA . THR A 1 75 ? 6.848 5.811 11.840 1.00 88.94 75 THR A CA 1
ATOM 544 C C . THR A 1 75 ? 5.899 4.792 12.477 1.00 88.94 75 THR A C 1
ATOM 546 O O . THR A 1 75 ? 6.181 4.406 13.615 1.00 88.94 75 THR A O 1
ATOM 549 N N . PRO A 1 76 ? 4.832 4.311 11.801 1.00 86.06 76 PRO A N 1
ATOM 550 C CA . PRO A 1 76 ? 3.941 3.316 12.397 1.00 86.06 76 PRO A CA 1
ATOM 551 C C . PRO A 1 76 ? 4.658 2.028 12.814 1.00 86.06 76 PRO A C 1
ATOM 553 O O . PRO A 1 76 ? 4.376 1.504 13.890 1.00 86.06 76 PRO A O 1
ATOM 556 N N . LEU A 1 77 ? 5.629 1.581 12.009 1.00 90.38 77 LEU A N 1
ATOM 557 C CA . LEU A 1 77 ? 6.461 0.405 12.281 1.00 90.38 77 LEU A CA 1
ATOM 558 C C . LEU A 1 77 ? 7.538 0.730 13.329 1.00 90.38 77 LEU A C 1
ATOM 560 O O . LEU A 1 77 ? 7.656 0.076 14.362 1.00 90.38 77 LEU A O 1
ATOM 564 N N . ALA A 1 78 ? 8.304 1.794 13.085 1.00 88.75 78 ALA A N 1
ATOM 565 C CA . ALA A 1 78 ? 9.479 2.174 13.861 1.00 88.75 78 ALA A CA 1
ATOM 566 C C . ALA A 1 78 ? 9.159 2.544 15.312 1.00 88.75 78 ALA A C 1
ATOM 568 O O . ALA A 1 78 ? 9.975 2.316 16.202 1.00 88.75 78 ALA A O 1
ATOM 569 N N . ARG A 1 79 ? 7.983 3.132 15.557 1.00 88.75 79 ARG A N 1
ATOM 570 C CA . ARG A 1 79 ? 7.514 3.502 16.901 1.00 88.75 79 ARG A CA 1
ATOM 571 C C . ARG A 1 79 ? 6.501 2.512 17.476 1.00 88.75 79 ARG A C 1
ATOM 573 O O . ARG A 1 79 ? 5.983 2.778 18.554 1.00 88.75 79 ARG A O 1
ATOM 580 N N . SER A 1 80 ? 6.223 1.408 16.776 1.00 86.62 80 SER A N 1
ATOM 581 C CA . SER A 1 80 ? 5.212 0.419 17.175 1.00 86.62 80 SER A CA 1
ATOM 582 C C . SER A 1 80 ? 3.841 1.046 17.465 1.00 86.62 80 SER A C 1
ATOM 584 O O . SER A 1 80 ? 3.176 0.687 18.430 1.00 86.62 80 SER A O 1
ATOM 586 N N . LEU A 1 81 ? 3.438 2.024 16.641 1.00 88.69 81 LEU A N 1
ATOM 587 C CA . LEU A 1 81 ? 2.107 2.641 16.734 1.00 88.69 81 LEU A CA 1
ATOM 588 C C . LEU A 1 81 ? 1.041 1.756 16.084 1.00 88.69 81 LEU A C 1
ATOM 590 O O . LEU A 1 81 ? -0.116 1.802 16.485 1.00 88.69 81 LEU A O 1
ATOM 594 N N . ALA A 1 82 ? 1.432 0.969 15.078 1.00 90.31 82 ALA A N 1
ATOM 595 C CA . ALA A 1 82 ? 0.612 -0.105 14.540 1.00 90.31 82 ALA A CA 1
ATOM 596 C C . ALA A 1 82 ? 0.986 -1.413 15.242 1.00 90.31 82 ALA A C 1
ATOM 598 O O . ALA A 1 82 ? 2.149 -1.819 15.220 1.00 90.31 82 ALA A O 1
ATOM 599 N N . GLU A 1 83 ? 0.016 -2.083 15.853 1.00 92.00 83 GLU A N 1
ATOM 600 C CA . GLU A 1 83 ? 0.215 -3.431 16.400 1.00 92.00 83 GLU A CA 1
ATOM 601 C C . GLU A 1 83 ? 0.260 -4.467 15.272 1.00 92.00 83 GLU A C 1
ATOM 603 O O . GLU A 1 83 ? 1.133 -5.336 15.241 1.00 92.00 83 GLU A O 1
ATOM 608 N N . GLU A 1 84 ? -0.646 -4.315 14.309 1.00 94.81 84 GLU A N 1
ATOM 609 C CA . GLU A 1 84 ? -0.889 -5.248 13.217 1.00 94.81 84 GLU A CA 1
ATOM 610 C C . GLU A 1 84 ? -0.828 -4.513 11.872 1.00 94.81 84 GLU A C 1
ATOM 612 O O . GLU A 1 84 ? -1.320 -3.392 11.732 1.00 94.81 84 GLU A O 1
ATOM 617 N N . VAL A 1 85 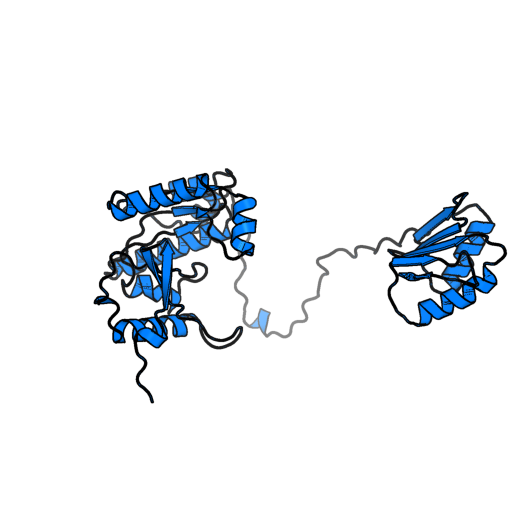? -0.202 -5.143 10.878 1.00 95.94 85 VAL A N 1
ATOM 618 C CA . VAL A 1 85 ? -0.005 -4.591 9.532 1.00 95.94 85 VAL A CA 1
ATOM 619 C C . VAL A 1 85 ? -0.558 -5.559 8.505 1.00 95.94 85 VAL A C 1
ATOM 621 O O . VAL A 1 85 ? -0.203 -6.736 8.481 1.00 95.94 85 VAL A O 1
ATOM 624 N N . ILE A 1 86 ? -1.394 -5.044 7.614 1.00 97.50 86 ILE A N 1
ATOM 625 C CA . ILE A 1 86 ? -1.866 -5.757 6.432 1.00 97.50 86 ILE A CA 1
ATOM 626 C C . ILE A 1 86 ? -1.295 -5.040 5.214 1.00 97.50 86 ILE A C 1
ATOM 628 O O . ILE A 1 86 ? -1.367 -3.816 5.131 1.00 97.50 86 ILE A O 1
ATOM 632 N N . ILE A 1 87 ? -0.722 -5.794 4.279 1.00 97.69 87 ILE A N 1
ATOM 633 C CA . ILE A 1 87 ? -0.145 -5.232 3.057 1.00 97.69 87 ILE A CA 1
ATOM 634 C C . ILE A 1 87 ? -1.106 -5.496 1.902 1.00 97.69 87 ILE A C 1
ATOM 636 O O . ILE A 1 87 ? -1.446 -6.642 1.618 1.00 97.69 87 ILE A O 1
ATOM 640 N N . VAL A 1 88 ? -1.539 -4.442 1.217 1.00 97.81 88 VAL A N 1
ATOM 641 C CA . VAL A 1 88 ? -2.355 -4.567 0.003 1.00 97.81 88 VAL A CA 1
ATOM 642 C C . VAL A 1 88 ? -1.431 -4.663 -1.206 1.00 97.81 88 VAL A C 1
ATOM 644 O O . VAL A 1 88 ? -0.544 -3.827 -1.370 1.00 97.81 88 VAL A O 1
ATOM 647 N N . VAL A 1 89 ? -1.636 -5.673 -2.049 1.00 97.75 89 VAL A N 1
ATOM 648 C CA . VAL A 1 89 ? -0.800 -5.950 -3.222 1.00 97.75 89 VAL A CA 1
ATOM 649 C C . VAL A 1 89 ? -1.636 -6.187 -4.472 1.00 97.75 89 VAL A C 1
ATOM 651 O O . VAL A 1 89 ? -2.759 -6.666 -4.383 1.00 97.75 89 VAL A O 1
ATOM 654 N N . GLY A 1 90 ? -1.087 -5.867 -5.638 1.00 96.81 90 GLY A N 1
ATOM 655 C CA . GLY A 1 90 ? -1.534 -6.381 -6.930 1.00 96.81 90 GLY A CA 1
ATOM 656 C C . GLY A 1 90 ? -0.642 -7.529 -7.407 1.00 96.81 90 GLY A C 1
ATOM 657 O O . GLY A 1 90 ? 0.210 -8.028 -6.671 1.00 96.81 90 GLY A O 1
ATOM 658 N N . HIS A 1 91 ? -0.811 -7.923 -8.667 1.00 95.69 91 HIS A N 1
ATOM 659 C CA . HIS A 1 91 ? 0.042 -8.925 -9.318 1.00 95.69 91 HIS A CA 1
ATOM 660 C C . HIS A 1 91 ? 1.279 -8.317 -9.992 1.00 95.69 91 HIS A C 1
ATOM 662 O O . HIS A 1 91 ? 2.172 -9.040 -10.433 1.00 95.69 91 HIS A O 1
ATOM 668 N N . ASP A 1 92 ? 1.354 -6.989 -10.087 1.00 94.94 92 ASP A N 1
ATOM 669 C CA . ASP A 1 92 ? 2.454 -6.318 -10.759 1.00 94.94 92 ASP A CA 1
ATOM 670 C C . ASP A 1 92 ? 3.733 -6.282 -9.908 1.00 94.94 92 ASP A C 1
ATOM 672 O O . ASP A 1 92 ? 3.733 -6.310 -8.673 1.00 94.94 92 ASP A O 1
ATOM 676 N N . ARG A 1 93 ? 4.864 -6.170 -10.607 1.00 95.06 93 ARG A N 1
ATOM 677 C CA . ARG A 1 93 ? 6.192 -6.189 -9.993 1.00 95.06 93 ARG A CA 1
ATOM 678 C C . ARG A 1 93 ? 6.425 -5.049 -9.006 1.00 95.06 93 ARG A C 1
ATOM 680 O O . ARG A 1 93 ? 7.146 -5.253 -8.035 1.00 95.06 93 ARG A O 1
ATOM 687 N N . GLN A 1 94 ? 5.874 -3.859 -9.247 1.00 95.06 94 GLN A N 1
ATOM 688 C CA . GLN A 1 94 ? 6.109 -2.709 -8.372 1.00 95.06 94 GLN A CA 1
ATOM 689 C C . GLN A 1 94 ? 5.359 -2.873 -7.053 1.00 95.06 94 GLN A C 1
ATOM 691 O O . GLN A 1 94 ? 5.941 -2.643 -5.995 1.00 95.06 94 GLN A O 1
ATOM 696 N N . SER A 1 95 ? 4.117 -3.349 -7.111 1.00 96.25 95 SER A N 1
ATOM 697 C CA . SER A 1 95 ? 3.316 -3.620 -5.923 1.00 96.25 95 SER A CA 1
ATOM 698 C C . SER A 1 95 ? 3.951 -4.691 -5.031 1.00 96.25 95 SER A C 1
ATOM 700 O O . SER A 1 95 ? 4.139 -4.469 -3.833 1.00 96.25 95 SER A O 1
ATOM 702 N N . LEU A 1 96 ? 4.382 -5.815 -5.611 1.00 97.38 96 LEU A N 1
ATOM 703 C CA . LEU A 1 96 ? 5.051 -6.880 -4.854 1.00 97.38 96 LEU A CA 1
ATOM 704 C C . LEU A 1 96 ? 6.438 -6.456 -4.346 1.00 97.38 96 LEU A C 1
ATOM 706 O O . LEU A 1 96 ? 6.866 -6.889 -3.277 1.00 97.38 96 LEU A O 1
ATOM 710 N N . TYR A 1 97 ? 7.133 -5.570 -5.063 1.00 97.12 97 TYR A N 1
ATOM 711 C CA . TYR A 1 97 ? 8.400 -5.000 -4.604 1.00 97.12 97 TYR A CA 1
ATOM 712 C C . TYR A 1 97 ? 8.200 -4.089 -3.386 1.00 97.12 97 TYR A C 1
ATOM 714 O O . TYR A 1 97 ? 8.947 -4.189 -2.410 1.00 97.12 97 TYR A O 1
ATOM 722 N N . ALA A 1 98 ? 7.166 -3.242 -3.402 1.00 96.94 98 ALA A N 1
ATOM 723 C CA . ALA A 1 98 ? 6.793 -2.423 -2.251 1.00 96.94 98 ALA A CA 1
ATOM 724 C C . ALA A 1 98 ? 6.417 -3.300 -1.046 1.00 96.94 98 ALA A C 1
ATOM 726 O O . ALA A 1 98 ? 6.915 -3.071 0.057 1.00 96.94 98 ALA A O 1
ATOM 727 N N . ALA A 1 99 ? 5.633 -4.362 -1.264 1.00 97.56 99 ALA A N 1
ATOM 728 C CA . ALA A 1 99 ? 5.305 -5.340 -0.229 1.00 97.56 99 ALA A CA 1
ATOM 729 C C . ALA A 1 99 ? 6.555 -5.976 0.390 1.00 97.56 99 ALA A C 1
ATOM 731 O O . ALA A 1 99 ? 6.678 -6.036 1.615 1.00 97.56 99 ALA A O 1
ATOM 732 N N . ASN A 1 100 ? 7.519 -6.368 -0.447 1.00 97.88 100 ASN A N 1
ATOM 733 C CA . ASN A 1 100 ? 8.784 -6.933 0.008 1.00 97.88 100 ASN A CA 1
ATOM 734 C C . ASN A 1 100 ? 9.594 -5.933 0.840 1.00 97.88 100 ASN A C 1
ATOM 736 O O . ASN A 1 100 ? 10.117 -6.291 1.890 1.00 97.88 100 ASN A O 1
ATOM 740 N N . ASN A 1 101 ? 9.635 -4.661 0.439 1.00 96.56 101 ASN A N 1
ATOM 741 C CA . ASN A 1 101 ? 10.306 -3.613 1.208 1.00 96.56 101 ASN A CA 1
ATOM 742 C C . ASN A 1 101 ? 9.624 -3.335 2.556 1.00 96.56 101 ASN A C 1
ATOM 744 O O . ASN A 1 101 ? 10.319 -3.140 3.556 1.00 96.56 101 ASN A O 1
ATOM 748 N N . ILE A 1 102 ? 8.288 -3.348 2.613 1.00 96.06 102 ILE A N 1
ATOM 749 C CA . ILE A 1 102 ? 7.537 -3.227 3.872 1.00 96.06 102 ILE A CA 1
ATOM 750 C C . ILE A 1 102 ? 7.851 -4.415 4.787 1.00 96.06 102 ILE A C 1
ATOM 752 O O . ILE A 1 102 ? 8.137 -4.214 5.968 1.00 96.06 102 ILE A O 1
ATOM 756 N N . ALA A 1 103 ? 7.860 -5.636 4.249 1.00 96.19 103 ALA A N 1
ATOM 757 C CA . ALA A 1 103 ? 8.206 -6.847 4.988 1.00 96.19 103 ALA A CA 1
ATOM 758 C C . ALA A 1 103 ? 9.643 -6.792 5.543 1.00 96.19 103 ALA A C 1
ATOM 760 O O . ALA A 1 103 ? 9.871 -7.077 6.721 1.00 96.19 103 ALA A O 1
ATOM 761 N N . THR A 1 104 ? 10.606 -6.338 4.734 1.00 95.81 104 THR A N 1
ATOM 762 C CA . THR A 1 104 ? 11.994 -6.096 5.157 1.00 95.81 104 THR A CA 1
ATOM 763 C C . THR A 1 104 ? 12.075 -5.067 6.277 1.00 95.81 104 THR A C 1
ATOM 765 O O . THR A 1 104 ? 12.730 -5.305 7.294 1.00 95.81 104 THR A O 1
ATOM 768 N N . ALA A 1 105 ? 11.379 -3.938 6.137 1.00 94.75 105 ALA A N 1
ATOM 769 C CA . ALA A 1 105 ? 11.351 -2.902 7.160 1.00 94.75 105 ALA A CA 1
ATOM 770 C C . ALA A 1 105 ? 10.727 -3.410 8.468 1.00 94.75 105 ALA A C 1
ATOM 772 O O . ALA A 1 105 ? 11.270 -3.162 9.544 1.00 94.75 105 ALA A O 1
ATOM 773 N N . ALA A 1 106 ? 9.627 -4.161 8.395 1.00 93.94 106 ALA A N 1
ATOM 774 C CA . ALA A 1 106 ? 8.984 -4.746 9.566 1.00 93.94 106 ALA A CA 1
ATOM 775 C C . ALA A 1 106 ? 9.931 -5.699 10.315 1.00 93.94 106 ALA A C 1
ATOM 777 O O . ALA A 1 106 ? 10.109 -5.536 11.523 1.00 93.94 106 ALA A O 1
ATOM 778 N N . LYS A 1 107 ? 10.618 -6.620 9.618 1.00 93.19 107 LYS A N 1
ATOM 779 C CA . LYS A 1 107 ? 11.651 -7.486 10.227 1.00 93.19 107 LYS A CA 1
ATOM 780 C C . LYS A 1 107 ? 12.785 -6.679 10.852 1.00 93.19 107 LYS A C 1
ATOM 782 O O . LYS A 1 107 ? 13.221 -6.989 11.961 1.00 93.19 107 LYS A O 1
ATOM 787 N N . TYR A 1 108 ? 13.245 -5.631 10.172 1.00 93.62 108 TYR A N 1
ATOM 788 C CA . TYR A 1 108 ? 14.292 -4.753 10.688 1.00 93.62 108 TYR A CA 1
ATOM 789 C C . TYR A 1 108 ? 13.876 -4.096 12.014 1.00 93.62 108 TYR A C 1
ATOM 791 O O . TYR A 1 108 ? 14.601 -4.207 13.003 1.00 93.62 108 TYR A O 1
ATOM 799 N N . PHE A 1 109 ? 12.690 -3.486 12.087 1.00 93.62 109 PHE A N 1
ATOM 800 C CA . PHE A 1 109 ? 12.203 -2.860 13.323 1.00 93.62 109 PHE A CA 1
ATOM 801 C C . PHE A 1 109 ? 11.902 -3.879 14.431 1.00 93.62 109 PHE A C 1
ATOM 803 O O . PHE A 1 109 ? 12.223 -3.614 15.590 1.00 93.62 109 PHE A O 1
ATOM 810 N N . GLN A 1 110 ? 11.391 -5.068 14.095 1.00 91.62 110 GLN A N 1
ATOM 811 C CA . GLN A 1 110 ? 11.249 -6.174 15.050 1.00 91.62 110 GLN A CA 1
ATOM 812 C C . GLN A 1 110 ? 12.602 -6.592 15.643 1.00 91.62 110 GLN A C 1
ATOM 814 O O . GLN A 1 110 ? 12.711 -6.777 16.853 1.00 91.62 110 GLN A O 1
ATOM 819 N N . SER A 1 111 ? 13.661 -6.669 14.825 1.00 92.44 111 SER A N 1
ATOM 820 C CA . SER A 1 111 ? 15.014 -7.007 15.300 1.00 92.44 111 SER A CA 1
ATOM 821 C C . SER A 1 111 ? 15.581 -5.986 16.297 1.00 92.44 111 SER A C 1
ATOM 823 O O . SER A 1 111 ? 16.439 -6.321 17.111 1.00 92.44 111 SER A O 1
ATOM 825 N N . MET A 1 112 ? 15.064 -4.753 16.279 1.00 93.06 112 MET A N 1
ATOM 826 C CA . MET A 1 112 ? 15.409 -3.684 17.219 1.00 93.06 112 MET A CA 1
ATOM 827 C C . MET A 1 112 ? 14.468 -3.617 18.435 1.00 93.06 112 MET A C 1
ATOM 829 O O . MET A 1 112 ? 14.581 -2.695 19.241 1.00 93.06 112 MET A O 1
ATOM 833 N N . GLY A 1 113 ? 13.555 -4.582 18.587 1.00 91.00 113 GLY A N 1
ATOM 834 C CA . GLY A 1 113 ? 12.621 -4.678 19.712 1.00 91.00 113 GLY A CA 1
ATOM 835 C C . GLY A 1 113 ? 11.239 -4.065 19.468 1.00 91.00 113 GLY A C 1
ATOM 836 O O . GLY A 1 113 ? 10.480 -3.913 20.423 1.00 91.00 113 GLY A O 1
ATOM 837 N N . GLY A 1 114 ? 10.902 -3.707 18.225 1.00 91.19 114 GLY A N 1
ATOM 838 C CA . GLY A 1 114 ? 9.548 -3.287 17.855 1.00 91.19 114 GLY A CA 1
ATOM 839 C C . GLY A 1 114 ? 8.531 -4.427 17.978 1.00 91.19 114 GLY A C 1
ATOM 840 O O . GLY A 1 114 ? 8.863 -5.590 17.749 1.00 91.19 114 GLY A O 1
ATOM 841 N N . SER A 1 115 ? 7.285 -4.096 18.323 1.00 92.00 115 SER A N 1
ATOM 842 C CA . SER A 1 115 ? 6.207 -5.076 18.538 1.00 92.00 115 SER A CA 1
ATOM 843 C C . SER A 1 115 ? 5.225 -5.207 17.375 1.00 92.00 115 SER A C 1
ATOM 845 O O . SER A 1 115 ? 4.325 -6.039 17.442 1.00 92.00 115 SER A O 1
ATOM 847 N N . THR A 1 116 ? 5.369 -4.396 16.325 1.00 93.31 116 THR A N 1
ATOM 848 C CA . THR A 1 116 ? 4.511 -4.460 15.138 1.00 93.31 116 THR A CA 1
ATOM 849 C C . THR A 1 116 ? 4.652 -5.799 14.430 1.00 93.31 116 THR A C 1
ATOM 851 O O . THR A 1 116 ? 5.768 -6.263 14.194 1.00 93.31 116 THR A O 1
ATOM 854 N N . GLN A 1 117 ? 3.532 -6.405 14.046 1.00 93.62 117 GLN A N 1
ATOM 855 C CA . GLN A 1 117 ? 3.503 -7.683 13.344 1.00 93.62 117 GLN A CA 1
ATOM 856 C C . GLN A 1 117 ? 2.708 -7.588 12.044 1.00 93.62 117 GLN A C 1
ATOM 858 O O . GLN A 1 117 ? 1.715 -6.874 11.958 1.00 93.62 117 GLN A O 1
ATOM 863 N N . ILE A 1 118 ? 3.142 -8.321 11.021 1.00 96.75 118 ILE A N 1
ATOM 864 C CA . ILE A 1 118 ? 2.401 -8.429 9.763 1.00 96.75 118 ILE A CA 1
ATOM 865 C C . ILE A 1 118 ? 1.370 -9.545 9.915 1.00 96.75 118 ILE A C 1
ATOM 867 O O . ILE A 1 118 ? 1.715 -10.621 10.388 1.00 96.75 118 ILE A O 1
ATOM 871 N N . LEU A 1 119 ? 0.125 -9.309 9.511 1.00 97.44 119 LEU A N 1
ATOM 872 C CA . LEU A 1 119 ? -0.906 -10.345 9.436 1.00 97.44 119 LEU A CA 1
ATOM 873 C C . LEU A 1 119 ? -0.838 -11.102 8.109 1.00 97.44 119 LEU A C 1
ATOM 875 O O . LEU A 1 119 ? -0.927 -12.324 8.096 1.00 97.44 119 LEU A O 1
ATOM 879 N N . GLY A 1 120 ? -0.664 -10.387 6.996 1.00 97.88 120 GLY A N 1
ATOM 880 C CA . GLY A 1 120 ? -0.588 -10.988 5.669 1.00 97.88 120 GLY A CA 1
ATOM 881 C C . GLY A 1 120 ? -0.877 -10.005 4.539 1.00 97.88 120 GLY A C 1
ATOM 882 O O . GLY A 1 120 ? -0.818 -8.785 4.716 1.00 97.88 120 GLY A O 1
ATOM 883 N N . LEU A 1 121 ? -1.186 -10.570 3.375 1.00 98.38 121 LEU A N 1
ATOM 884 C CA . LEU A 1 121 ? -1.427 -9.867 2.122 1.00 98.38 121 LEU A CA 1
ATOM 885 C C . LEU A 1 121 ? -2.925 -9.806 1.797 1.00 98.38 121 LEU A C 1
ATOM 887 O O . LEU A 1 121 ? -3.647 -10.786 1.976 1.00 98.38 121 LEU A O 1
ATOM 891 N N . ILE A 1 122 ? -3.385 -8.688 1.245 1.00 98.38 122 ILE A N 1
ATOM 892 C CA . ILE A 1 122 ? -4.652 -8.603 0.510 1.00 98.38 122 ILE A CA 1
ATOM 893 C C . ILE A 1 122 ? -4.306 -8.468 -0.963 1.00 98.38 122 ILE A C 1
ATOM 895 O O . ILE A 1 122 ? -3.696 -7.475 -1.352 1.00 98.38 122 ILE A O 1
ATOM 899 N N . VAL A 1 123 ? -4.721 -9.432 -1.783 1.00 98.19 123 VAL A N 1
ATOM 900 C CA . VAL A 1 123 ? -4.566 -9.323 -3.238 1.00 98.19 123 VAL A CA 1
ATOM 901 C C . VAL A 1 123 ? -5.724 -8.490 -3.772 1.00 98.19 123 VAL A C 1
ATOM 903 O O . VAL A 1 123 ? -6.875 -8.914 -3.723 1.00 98.19 123 VAL A O 1
ATOM 906 N N . ASN A 1 124 ? -5.437 -7.279 -4.224 1.00 96.62 124 ASN A N 1
ATOM 907 C CA . ASN A 1 124 ? -6.402 -6.337 -4.764 1.00 96.62 124 ASN A CA 1
ATOM 908 C C . ASN A 1 124 ? -6.317 -6.282 -6.287 1.00 96.62 124 ASN A C 1
ATOM 910 O O . ASN A 1 124 ? -5.235 -6.401 -6.859 1.00 96.62 124 ASN A O 1
ATOM 914 N N . ARG A 1 125 ? -7.462 -6.041 -6.935 1.00 93.81 125 ARG A N 1
ATOM 915 C CA . ARG A 1 125 ? -7.612 -6.136 -8.394 1.00 93.81 125 ARG A CA 1
ATOM 916 C C . ARG A 1 125 ? -7.089 -7.478 -8.909 1.00 93.81 125 ARG A C 1
ATOM 918 O O . ARG A 1 125 ? -6.347 -7.503 -9.886 1.00 93.81 125 ARG A O 1
ATOM 925 N N . ASP A 1 126 ? -7.466 -8.560 -8.225 1.00 92.75 126 ASP A N 1
ATOM 926 C CA . ASP A 1 126 ? -7.037 -9.911 -8.586 1.00 92.75 126 ASP A CA 1
ATOM 927 C C . ASP A 1 126 ? -7.454 -10.200 -10.036 1.00 92.75 126 ASP A C 1
ATOM 929 O O . ASP A 1 126 ? -8.646 -10.190 -10.369 1.00 92.75 126 ASP A O 1
ATOM 933 N N . ASP A 1 127 ? -6.452 -10.368 -10.897 1.00 90.00 127 ASP A N 1
ATOM 934 C CA . ASP A 1 127 ? -6.582 -10.653 -12.327 1.00 90.00 127 ASP A CA 1
ATOM 935 C C . ASP A 1 127 ? -6.351 -12.142 -12.636 1.00 90.00 127 ASP A C 1
ATOM 937 O O . ASP A 1 127 ? -6.321 -12.545 -13.800 1.00 90.00 127 ASP A O 1
ATOM 941 N N . CYS A 1 128 ? -6.228 -12.962 -11.586 1.00 88.94 128 CYS A N 1
ATOM 942 C CA . CYS A 1 128 ? -6.019 -14.403 -11.624 1.00 88.94 128 CYS A CA 1
ATOM 943 C C . CYS A 1 128 ? -4.693 -14.834 -12.273 1.00 88.94 128 CYS A C 1
ATOM 945 O O . CYS A 1 128 ? -4.564 -15.988 -12.681 1.00 88.94 128 CYS A O 1
ATOM 947 N N . THR A 1 129 ? -3.693 -13.949 -12.345 1.00 87.94 129 THR A N 1
ATOM 948 C CA . THR A 1 129 ? -2.368 -14.260 -12.915 1.00 87.94 129 THR A CA 1
ATOM 949 C C . THR A 1 129 ? -1.415 -14.973 -11.955 1.00 87.94 129 THR A C 1
ATOM 951 O O . THR A 1 129 ? -0.253 -15.118 -12.299 1.00 87.94 129 THR A O 1
ATOM 954 N N . ASP A 1 130 ? -1.863 -15.355 -10.751 1.00 93.31 130 ASP A N 1
ATOM 955 C CA . ASP A 1 130 ? -1.127 -16.092 -9.698 1.00 93.31 130 ASP A CA 1
ATOM 956 C C . ASP A 1 130 ? 0.215 -15.502 -9.203 1.00 93.31 130 ASP A C 1
ATOM 958 O O . ASP A 1 130 ? 0.794 -15.985 -8.232 1.00 93.31 130 ASP A O 1
ATOM 962 N N . THR A 1 131 ? 0.693 -14.399 -9.779 1.00 96.25 131 THR A N 1
ATOM 963 C CA . THR A 1 131 ? 1.990 -13.803 -9.415 1.00 96.25 131 THR A CA 1
ATOM 964 C C . THR A 1 131 ? 2.087 -13.459 -7.919 1.00 96.25 131 THR A C 1
ATOM 966 O O . THR A 1 131 ? 3.107 -13.716 -7.275 1.00 96.25 131 THR A O 1
ATOM 969 N N . ALA A 1 132 ? 1.004 -12.940 -7.327 1.00 97.25 132 ALA A N 1
ATOM 970 C CA . ALA A 1 132 ? 0.927 -12.677 -5.892 1.00 97.25 132 ALA A CA 1
ATOM 971 C C . ALA A 1 132 ? 0.966 -13.966 -5.044 1.00 97.25 132 ALA A C 1
ATOM 973 O O . ALA A 1 132 ? 1.550 -13.960 -3.963 1.00 97.25 132 ALA A O 1
ATOM 974 N N . ASP A 1 133 ? 0.414 -15.079 -5.537 1.00 97.50 133 ASP A N 1
ATOM 975 C CA . ASP A 1 133 ? 0.495 -16.399 -4.900 1.00 97.50 133 ASP A CA 1
ATOM 976 C C . ASP A 1 133 ? 1.927 -16.922 -4.871 1.00 97.50 133 ASP A C 1
ATOM 978 O O . ASP A 1 133 ? 2.398 -17.404 -3.841 1.00 97.50 133 ASP A O 1
ATOM 982 N N . ARG A 1 134 ? 2.641 -16.797 -5.994 1.00 97.69 134 ARG A N 1
ATOM 983 C CA . ARG A 1 134 ? 4.055 -17.176 -6.081 1.00 97.69 134 ARG A CA 1
ATOM 984 C C . ARG A 1 134 ? 4.898 -16.373 -5.097 1.00 97.69 134 ARG A C 1
ATOM 986 O O . ARG A 1 134 ? 5.732 -16.947 -4.399 1.00 97.69 134 ARG A O 1
ATOM 993 N N . TYR A 1 135 ? 4.651 -15.066 -5.004 1.00 98.25 135 TYR A N 1
ATOM 994 C CA . TYR A 1 135 ? 5.301 -14.203 -4.020 1.00 98.25 135 TYR A CA 1
ATOM 995 C C . TYR A 1 135 ? 4.964 -14.608 -2.578 1.00 98.25 135 TYR A C 1
ATOM 997 O O . TYR A 1 135 ? 5.865 -14.731 -1.748 1.00 98.25 135 TYR A O 1
ATOM 1005 N N . ALA A 1 136 ? 3.686 -14.843 -2.276 1.00 97.94 136 ALA A N 1
ATOM 1006 C CA . ALA A 1 136 ? 3.220 -15.277 -0.961 1.00 97.94 136 ALA A CA 1
ATOM 1007 C C . ALA A 1 136 ? 3.883 -16.597 -0.535 1.00 97.94 136 ALA A C 1
ATOM 1009 O O . ALA A 1 136 ? 4.411 -16.702 0.570 1.00 97.94 136 ALA A O 1
ATOM 1010 N N . ALA A 1 137 ? 3.937 -17.578 -1.439 1.00 97.50 137 ALA A N 1
ATOM 1011 C CA . ALA A 1 137 ? 4.579 -18.866 -1.198 1.00 97.50 137 ALA A CA 1
ATOM 1012 C C . ALA A 1 137 ? 6.097 -18.742 -0.993 1.00 97.50 137 ALA A C 1
ATOM 1014 O O . ALA A 1 137 ? 6.645 -19.399 -0.113 1.00 97.50 137 ALA A O 1
ATOM 1015 N N . ALA A 1 138 ? 6.771 -17.900 -1.782 1.00 97.56 138 ALA A N 1
ATOM 1016 C CA . ALA A 1 138 ? 8.213 -17.695 -1.675 1.00 97.56 138 ALA A CA 1
ATOM 1017 C C . ALA A 1 138 ? 8.604 -16.935 -0.396 1.00 97.56 138 ALA A C 1
ATOM 1019 O O . ALA A 1 138 ? 9.569 -17.304 0.266 1.00 97.56 138 ALA A O 1
ATOM 1020 N N . SER A 1 139 ? 7.855 -15.887 -0.042 1.00 97.69 139 SER A N 1
ATOM 1021 C CA . SER A 1 139 ? 8.130 -15.053 1.138 1.00 97.69 139 SER A CA 1
ATOM 1022 C C . SER A 1 139 ? 7.608 -15.650 2.448 1.00 97.69 139 SER A C 1
ATOM 1024 O O . SER A 1 139 ? 8.061 -15.256 3.521 1.00 97.69 139 SER A O 1
ATOM 1026 N N . GLY A 1 140 ? 6.645 -16.574 2.390 1.00 97.62 140 GLY A N 1
ATOM 1027 C CA . GLY A 1 140 ? 5.953 -17.124 3.560 1.00 97.62 140 GLY A CA 1
ATOM 1028 C C . GLY A 1 140 ? 4.835 -16.229 4.113 1.00 97.62 140 GLY A C 1
ATOM 1029 O O . GLY A 1 140 ? 4.267 -16.534 5.160 1.00 97.62 140 GLY A O 1
ATOM 1030 N N . LEU A 1 141 ? 4.497 -15.122 3.440 1.00 98.00 141 LEU A N 1
ATOM 1031 C CA . LEU A 1 141 ? 3.395 -14.248 3.851 1.00 98.00 141 LEU A CA 1
ATOM 1032 C C . LEU A 1 141 ? 2.039 -14.837 3.421 1.00 98.00 141 LEU A C 1
ATOM 1034 O O . LEU A 1 141 ? 1.849 -15.118 2.238 1.00 98.00 141 LEU A O 1
ATOM 1038 N N . PRO A 1 142 ? 1.059 -14.992 4.331 1.00 97.69 142 PRO A N 1
ATOM 1039 C CA . PRO A 1 142 ? -0.240 -15.555 3.978 1.00 97.69 142 PRO A CA 1
ATOM 1040 C C . PRO A 1 142 ? -1.105 -14.542 3.218 1.00 97.69 142 PRO A C 1
ATOM 1042 O O . PRO A 1 142 ? -1.124 -13.357 3.546 1.00 97.69 142 PRO A O 1
ATOM 1045 N N . ILE A 1 143 ? -1.890 -15.014 2.247 1.00 97.94 143 ILE A N 1
ATOM 1046 C CA . ILE A 1 143 ? -2.946 -14.216 1.608 1.00 97.94 143 ILE A CA 1
ATOM 1047 C C . ILE A 1 143 ? -4.211 -14.301 2.470 1.00 97.94 143 ILE A C 1
ATOM 1049 O O . ILE A 1 143 ? -4.761 -15.381 2.677 1.00 97.94 143 ILE A O 1
ATOM 1053 N N . LEU A 1 144 ? -4.679 -13.159 2.973 1.00 98.06 144 LEU A N 1
ATOM 1054 C CA . LEU A 1 144 ? -5.828 -13.055 3.876 1.00 98.06 144 LEU A CA 1
ATOM 1055 C C . LEU A 1 144 ? -7.159 -13.053 3.126 1.00 98.06 144 LEU A C 1
ATOM 1057 O O . LEU A 1 144 ? -8.137 -13.657 3.578 1.00 98.06 144 LEU A O 1
ATOM 1061 N N . THR A 1 145 ? -7.201 -12.339 2.002 1.00 97.94 145 THR A N 1
ATOM 1062 C CA . THR A 1 145 ? -8.354 -12.275 1.105 1.00 97.94 145 THR A CA 1
ATOM 1063 C C . THR A 1 145 ? -7.940 -11.804 -0.289 1.00 97.94 145 THR A C 1
ATOM 1065 O O . THR A 1 145 ? -6.823 -11.317 -0.493 1.00 97.94 145 THR A O 1
ATOM 1068 N N . ARG A 1 146 ? -8.870 -11.935 -1.235 1.00 97.25 146 ARG A N 1
ATOM 1069 C CA . ARG A 1 146 ? -8.747 -11.489 -2.622 1.00 97.25 146 ARG A CA 1
ATOM 1070 C C . ARG A 1 146 ? -9.910 -10.574 -2.959 1.00 97.25 146 ARG A C 1
ATOM 1072 O O . ARG A 1 146 ? -11.063 -10.919 -2.713 1.00 97.25 146 ARG A O 1
ATOM 1079 N N . V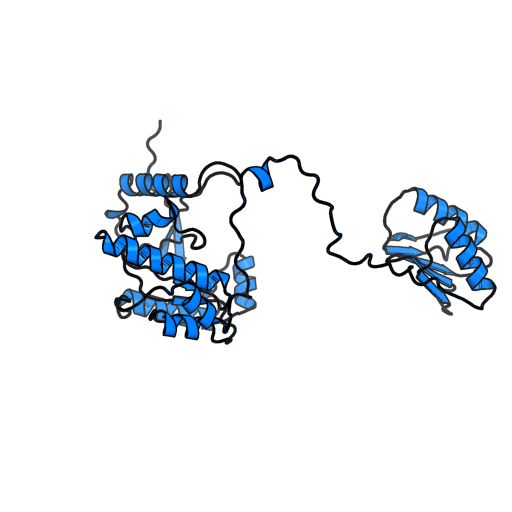AL A 1 147 ? -9.598 -9.424 -3.533 1.00 96.94 147 VAL A N 1
ATOM 1080 C CA . VAL A 1 147 ? -10.571 -8.443 -4.000 1.00 96.94 147 VAL A CA 1
ATOM 1081 C C . VAL A 1 147 ? -10.507 -8.436 -5.529 1.00 96.94 147 VAL A C 1
ATOM 1083 O O . VAL A 1 147 ? -9.485 -8.023 -6.088 1.00 96.94 147 VAL A O 1
ATOM 1086 N N . PRO A 1 148 ? -11.556 -8.912 -6.225 1.00 95.19 148 PRO A N 1
ATOM 1087 C CA . PRO A 1 148 ? -11.527 -9.042 -7.676 1.00 95.19 148 PRO A CA 1
ATOM 1088 C C . PRO A 1 148 ? -11.517 -7.672 -8.357 1.00 95.19 148 PRO A C 1
ATOM 1090 O O . PRO A 1 148 ? -12.029 -6.684 -7.826 1.00 95.19 148 PRO A O 1
ATOM 1093 N N . LEU A 1 149 ? -10.988 -7.606 -9.579 1.00 92.62 149 LEU A N 1
ATOM 1094 C CA . LEU A 1 149 ? -11.192 -6.436 -10.429 1.00 92.62 149 LEU A CA 1
ATOM 1095 C C . LEU A 1 149 ? -12.679 -6.325 -10.818 1.00 92.62 149 LEU A C 1
ATOM 1097 O O . LEU A 1 149 ? -13.226 -7.211 -11.470 1.00 92.62 149 LEU A O 1
ATOM 1101 N N . ASN A 1 150 ? -13.334 -5.222 -10.445 1.00 93.81 150 ASN A N 1
ATOM 1102 C CA . ASN A 1 150 ? -14.747 -4.989 -10.747 1.00 93.81 150 ASN A CA 1
ATOM 1103 C C . ASN A 1 150 ? -14.995 -3.557 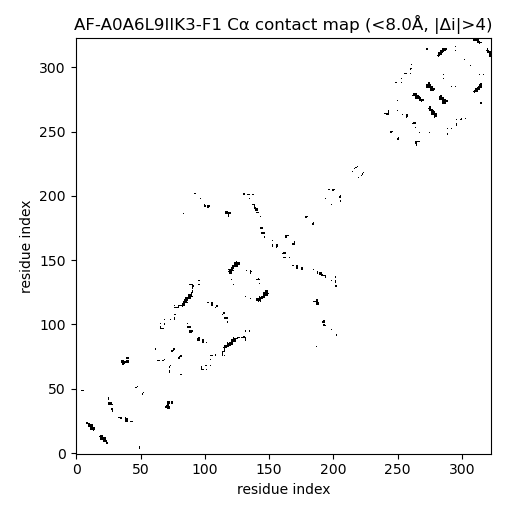-11.248 1.00 93.81 150 ASN A C 1
ATOM 1105 O O . ASN A 1 150 ? -14.565 -2.580 -10.632 1.00 93.81 150 ASN A O 1
ATOM 1109 N N . GLN A 1 151 ? -15.694 -3.442 -12.380 1.00 94.12 151 GLN A N 1
ATOM 1110 C CA . GLN A 1 151 ? -15.946 -2.161 -13.039 1.00 94.12 151 GLN A CA 1
ATOM 1111 C C . GLN A 1 151 ? -16.989 -1.310 -12.301 1.00 94.12 151 GLN A C 1
ATOM 1113 O O . GLN A 1 151 ? -16.824 -0.094 -12.232 1.00 94.12 151 GLN A O 1
ATOM 1118 N N . ASP A 1 152 ? -18.019 -1.922 -11.717 1.00 94.12 152 ASP A N 1
ATOM 1119 C CA . ASP A 1 152 ? -19.067 -1.200 -10.987 1.00 94.12 152 ASP A CA 1
ATOM 1120 C C . ASP A 1 152 ? -18.496 -0.569 -9.716 1.00 94.12 152 ASP A C 1
ATOM 1122 O O . ASP A 1 152 ? -18.723 0.609 -9.444 1.00 94.12 152 ASP A O 1
ATOM 1126 N N . VAL A 1 153 ? -17.653 -1.309 -8.990 1.00 95.25 153 VAL A N 1
ATOM 1127 C CA . VAL A 1 153 ? -16.918 -0.784 -7.831 1.00 95.25 153 VAL A CA 1
ATOM 1128 C C . VAL A 1 153 ? -15.995 0.365 -8.226 1.00 95.25 153 VAL A C 1
ATOM 1130 O O . VAL A 1 153 ? -15.886 1.336 -7.480 1.00 95.25 153 VAL A O 1
ATOM 1133 N N . ARG A 1 154 ? -15.369 0.312 -9.409 1.00 94.62 154 ARG A N 1
ATOM 1134 C CA . ARG A 1 154 ? -14.576 1.441 -9.916 1.00 94.62 154 ARG A CA 1
ATOM 1135 C C . ARG A 1 154 ? -15.438 2.685 -10.127 1.00 94.62 154 ARG A C 1
ATOM 1137 O O . ARG A 1 154 ? -15.050 3.761 -9.691 1.00 94.62 154 ARG A O 1
ATOM 1144 N N . VAL A 1 155 ? -16.611 2.532 -10.740 1.00 96.19 155 VAL A N 1
ATOM 1145 C CA . VAL A 1 155 ? -17.559 3.639 -10.951 1.00 96.19 155 VAL A CA 1
ATOM 1146 C C . VAL A 1 155 ? -18.055 4.209 -9.618 1.00 96.19 155 VAL A C 1
ATOM 1148 O O . VAL A 1 155 ? -18.178 5.425 -9.483 1.00 96.19 155 VAL A O 1
ATOM 1151 N N . LEU A 1 156 ? -18.303 3.359 -8.618 1.00 96.12 156 LEU A N 1
ATOM 1152 C CA . LEU A 1 156 ? -18.645 3.805 -7.266 1.00 96.12 156 LEU A CA 1
ATOM 1153 C C . LEU A 1 156 ? -17.506 4.608 -6.633 1.00 96.12 156 LEU A C 1
ATOM 1155 O O . LEU A 1 156 ? -17.757 5.689 -6.105 1.00 96.12 156 LEU A O 1
ATOM 1159 N N . ALA A 1 157 ? -16.266 4.126 -6.730 1.00 93.50 157 ALA A N 1
ATOM 1160 C CA . ALA A 1 157 ? -15.099 4.825 -6.202 1.00 93.50 157 ALA A CA 1
ATOM 1161 C C . ALA A 1 157 ? -14.904 6.201 -6.865 1.00 93.50 157 ALA A C 1
ATOM 1163 O O . ALA A 1 157 ? -14.720 7.190 -6.157 1.00 93.50 157 ALA A O 1
ATOM 1164 N N . ASP A 1 158 ? -15.041 6.288 -8.195 1.00 95.88 158 ASP A N 1
ATOM 1165 C CA . ASP A 1 158 ? -14.993 7.555 -8.946 1.00 95.88 158 ASP A CA 1
ATOM 1166 C C . ASP A 1 158 ? -16.114 8.528 -8.515 1.00 95.88 158 ASP A C 1
ATOM 1168 O O . ASP A 1 158 ? -15.978 9.746 -8.634 1.00 95.88 158 ASP A O 1
ATOM 1172 N N . ALA A 1 159 ? -17.217 7.998 -7.977 1.00 96.19 159 ALA A N 1
ATOM 1173 C CA . ALA A 1 159 ? -18.334 8.755 -7.418 1.00 96.19 159 ALA A CA 1
ATOM 1174 C C . ALA A 1 159 ? -18.238 8.979 -5.892 1.00 96.19 159 ALA A C 1
ATOM 1176 O O . ALA A 1 159 ? -19.226 9.397 -5.282 1.00 96.19 159 ALA A O 1
ATOM 1177 N N . CYS A 1 160 ? -17.086 8.702 -5.269 1.00 93.06 160 CYS A N 1
ATOM 1178 C CA . CYS A 1 160 ? -16.862 8.786 -3.819 1.00 93.06 160 CYS A CA 1
ATOM 1179 C C . CYS A 1 160 ? -17.832 7.925 -2.987 1.00 93.06 160 CYS A C 1
ATOM 1181 O O . CYS A 1 160 ? -18.223 8.300 -1.879 1.00 93.06 160 CYS A O 1
ATOM 1183 N N . LYS A 1 161 ? -18.238 6.773 -3.523 1.00 93.19 161 LYS A N 1
ATOM 1184 C CA . LYS A 1 161 ? -19.100 5.796 -2.855 1.00 93.19 161 LYS A CA 1
ATOM 1185 C C . LYS A 1 161 ? -18.316 4.568 -2.425 1.00 93.19 161 LYS A C 1
ATOM 1187 O O . LYS A 1 161 ? -17.287 4.220 -3.002 1.00 93.19 161 LYS A O 1
ATOM 1192 N N . LEU A 1 162 ? -18.828 3.895 -1.401 1.00 91.62 162 LEU A N 1
ATOM 1193 C CA . LEU A 1 162 ? -18.194 2.706 -0.851 1.00 91.62 162 LEU A CA 1
ATOM 1194 C C . LEU A 1 162 ? -18.491 1.482 -1.716 1.00 91.62 162 LEU A C 1
ATOM 1196 O O . LEU A 1 162 ? -19.624 1.257 -2.138 1.00 91.62 162 LEU A O 1
ATOM 1200 N N . ALA A 1 163 ? -17.485 0.623 -1.876 1.00 93.69 163 ALA A N 1
ATOM 1201 C CA . ALA A 1 163 ? -17.637 -0.679 -2.526 1.00 93.69 163 ALA A CA 1
ATOM 1202 C C . ALA A 1 163 ? -18.665 -1.591 -1.823 1.00 93.69 163 ALA A C 1
ATOM 1204 O O . ALA A 1 163 ? -19.155 -2.536 -2.430 1.00 93.69 163 ALA A O 1
ATOM 1205 N N . LEU A 1 164 ? -19.013 -1.287 -0.565 1.00 91.44 164 LEU A N 1
ATOM 1206 C CA . LEU A 1 164 ? -20.014 -2.003 0.234 1.00 91.44 164 LEU A CA 1
ATOM 1207 C C . LEU A 1 164 ? -21.430 -1.950 -0.365 1.00 91.44 164 LEU A C 1
ATOM 1209 O O . LEU A 1 164 ? -22.277 -2.747 0.021 1.00 91.44 164 LEU A O 1
ATOM 1213 N N . GLU A 1 165 ? -21.701 -1.041 -1.311 1.00 91.50 165 GLU A N 1
ATOM 1214 C CA . GLU A 1 165 ? -22.963 -1.037 -2.069 1.00 91.50 165 GLU A CA 1
ATOM 1215 C C . GLU A 1 165 ? -23.090 -2.256 -3.006 1.00 91.50 165 GLU A C 1
ATOM 1217 O O . GLU A 1 165 ? -24.195 -2.601 -3.422 1.00 91.50 165 GLU A O 1
ATOM 1222 N N . VAL A 1 166 ? -21.978 -2.931 -3.323 1.00 95.50 166 VAL A N 1
ATOM 1223 C CA . VAL A 1 166 ? -21.958 -4.177 -4.098 1.00 95.50 166 VAL A CA 1
ATOM 1224 C C . VAL A 1 166 ? -21.883 -5.363 -3.137 1.00 95.50 166 VAL A C 1
ATOM 1226 O O . VAL A 1 166 ? -20.875 -5.553 -2.459 1.00 95.50 166 VAL A O 1
ATOM 1229 N N . GLU A 1 167 ? -22.929 -6.194 -3.119 1.00 95.62 167 GLU A N 1
ATOM 1230 C CA . GLU A 1 167 ? -23.098 -7.317 -2.176 1.00 95.62 167 GLU A CA 1
ATOM 1231 C C . GLU A 1 167 ? -21.867 -8.234 -2.112 1.00 95.62 167 GLU A C 1
ATOM 1233 O O . GLU A 1 167 ? -21.331 -8.469 -1.034 1.00 95.62 167 GLU A O 1
ATOM 1238 N N . ALA A 1 168 ? -21.327 -8.639 -3.265 1.00 95.88 168 ALA A N 1
ATOM 1239 C CA . ALA A 1 168 ? -20.145 -9.501 -3.320 1.00 95.88 168 ALA A CA 1
ATOM 1240 C C . ALA A 1 168 ? -18.902 -8.887 -2.642 1.00 95.88 168 ALA A C 1
ATOM 1242 O O . ALA A 1 168 ? -18.108 -9.605 -2.041 1.00 95.88 168 ALA A O 1
ATOM 1243 N N . PHE A 1 169 ? -18.718 -7.565 -2.722 1.00 96.50 169 PHE A N 1
ATOM 1244 C CA . PHE A 1 169 ? -17.608 -6.877 -2.053 1.00 96.50 169 PHE A CA 1
ATOM 1245 C C . PHE A 1 169 ? -17.888 -6.702 -0.565 1.00 96.50 169 PHE A C 1
ATOM 1247 O O . PHE A 1 169 ? -16.985 -6.881 0.251 1.00 96.50 169 PHE A O 1
ATOM 1254 N N . ASN A 1 170 ? -19.136 -6.393 -0.210 1.00 95.06 170 ASN A N 1
ATOM 1255 C CA . ASN A 1 170 ? -19.560 -6.337 1.180 1.00 95.06 170 ASN A CA 1
ATOM 1256 C C . ASN A 1 170 ? -19.303 -7.672 1.896 1.00 95.06 170 ASN A C 1
ATOM 1258 O O . ASN A 1 170 ? -18.756 -7.658 2.993 1.00 95.06 170 ASN A O 1
ATOM 1262 N N . ASP A 1 171 ? -19.591 -8.808 1.258 1.00 97.69 171 ASP A N 1
ATOM 1263 C CA . ASP A 1 171 ? -19.323 -10.139 1.815 1.00 97.69 171 ASP A CA 1
ATOM 1264 C C . ASP A 1 171 ? -17.823 -10.393 2.031 1.00 97.69 171 ASP A C 1
ATOM 1266 O O . ASP A 1 171 ? -17.419 -10.843 3.105 1.00 97.69 171 ASP A O 1
ATOM 1270 N N . ILE A 1 172 ? -16.981 -10.050 1.046 1.00 97.81 172 ILE A N 1
ATOM 1271 C CA . ILE A 1 172 ? -15.516 -10.186 1.143 1.00 97.81 172 ILE A CA 1
ATOM 1272 C C . ILE A 1 172 ? -14.970 -9.374 2.325 1.00 97.81 172 ILE A C 1
ATOM 1274 O O . ILE A 1 172 ? -14.163 -9.876 3.114 1.00 97.81 172 ILE A O 1
ATOM 1278 N N . PHE A 1 173 ? -15.396 -8.115 2.457 1.00 96.75 173 PHE A N 1
ATOM 1279 C CA . PHE A 1 173 ? -14.924 -7.239 3.527 1.00 96.75 173 PHE A CA 1
ATOM 1280 C C . PHE A 1 173 ? -15.520 -7.605 4.888 1.00 96.75 173 PHE A C 1
ATOM 1282 O O . PHE A 1 173 ? -14.803 -7.536 5.884 1.00 96.75 173 PHE A O 1
ATOM 1289 N N . ALA A 1 174 ? -16.784 -8.031 4.949 1.00 96.50 174 ALA A N 1
ATOM 1290 C CA . ALA A 1 174 ? -17.428 -8.474 6.182 1.00 96.50 174 ALA A CA 1
ATOM 1291 C C . ALA A 1 174 ? -16.775 -9.745 6.738 1.00 96.50 174 ALA A C 1
ATOM 1293 O O . ALA A 1 174 ? -16.545 -9.834 7.946 1.00 96.50 174 ALA A O 1
ATOM 1294 N N . ASP A 1 175 ? -16.422 -10.701 5.874 1.00 98.25 175 ASP A N 1
ATOM 1295 C CA . ASP A 1 175 ? -15.664 -11.886 6.272 1.00 98.25 175 ASP A CA 1
ATOM 1296 C C . ASP A 1 175 ? -14.286 -11.504 6.834 1.00 98.25 175 ASP A C 1
ATOM 1298 O O . ASP A 1 175 ? -13.951 -11.884 7.961 1.00 98.25 175 ASP A O 1
ATOM 1302 N N . LEU A 1 176 ? -13.511 -10.698 6.097 1.00 97.88 176 LEU A N 1
ATOM 1303 C CA . LEU A 1 176 ? -12.180 -10.273 6.536 1.00 97.88 176 LEU A CA 1
ATOM 1304 C C . LEU A 1 176 ? -12.238 -9.493 7.858 1.00 97.88 176 LEU A C 1
ATOM 1306 O O . LEU A 1 176 ? -11.525 -9.828 8.804 1.00 97.88 176 LEU A O 1
ATOM 1310 N N . ALA A 1 177 ? -13.100 -8.478 7.941 1.00 96.25 177 ALA A N 1
ATOM 1311 C CA . ALA A 1 177 ? -13.271 -7.666 9.141 1.00 96.25 177 ALA A CA 1
ATOM 1312 C C . ALA A 1 177 ? -13.755 -8.512 10.325 1.00 96.25 177 ALA A C 1
ATOM 1314 O O . ALA A 1 177 ? -13.277 -8.337 11.444 1.00 96.25 177 ALA A O 1
ATOM 1315 N N . GLY A 1 178 ? -14.648 -9.477 10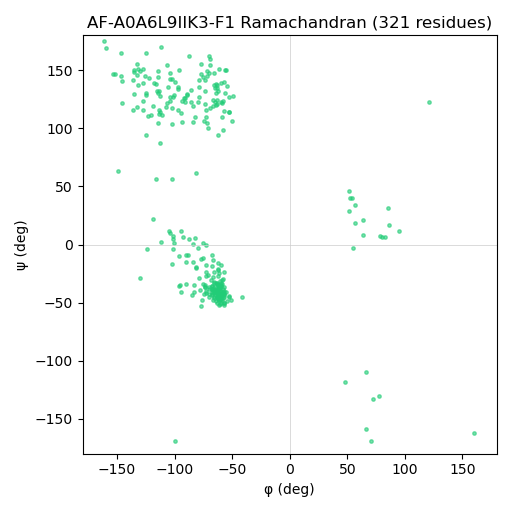.084 1.00 97.69 178 GLY A N 1
ATOM 1316 C CA . GLY A 1 178 ? -15.099 -10.426 11.095 1.00 97.69 178 GLY A CA 1
ATOM 1317 C C . GLY A 1 178 ? -13.961 -11.292 11.638 1.00 97.69 178 GLY A C 1
ATOM 1318 O O . GLY A 1 178 ? -13.843 -11.441 12.855 1.00 97.69 178 GLY A O 1
ATOM 1319 N N . ARG A 1 179 ? -13.105 -11.830 10.758 1.00 98.06 179 ARG A N 1
ATOM 1320 C CA . ARG A 1 179 ? -11.924 -12.619 11.148 1.00 98.06 179 ARG A CA 1
ATOM 1321 C C . ARG A 1 179 ? -10.914 -11.787 11.946 1.00 98.06 179 ARG A C 1
ATOM 1323 O O . ARG A 1 179 ? -10.392 -12.275 12.948 1.00 98.06 179 ARG A O 1
ATOM 1330 N N . ILE A 1 180 ? -10.685 -10.528 11.560 1.00 96.25 180 ILE A N 1
ATOM 1331 C CA . ILE A 1 180 ? -9.841 -9.581 12.315 1.00 96.25 180 ILE A CA 1
ATOM 1332 C C . ILE A 1 180 ? -10.452 -9.311 13.696 1.00 96.25 180 ILE A C 1
ATOM 1334 O O . ILE A 1 180 ? -9.786 -9.485 14.715 1.00 96.25 180 ILE A O 1
ATOM 1338 N N . ALA A 1 181 ? -11.742 -8.970 13.756 1.00 96.31 181 ALA A N 1
ATOM 1339 C CA . ALA A 1 181 ? -12.421 -8.624 15.002 1.00 96.31 181 ALA A CA 1
ATOM 1340 C C . ALA A 1 181 ? -12.446 -9.777 16.017 1.00 96.31 181 ALA A C 1
ATOM 1342 O O . ALA A 1 181 ? -12.333 -9.556 17.222 1.00 96.31 181 ALA A O 1
ATOM 1343 N N . ARG A 1 182 ? -12.556 -11.019 15.532 1.00 96.94 182 ARG A N 1
ATOM 1344 C CA . ARG A 1 182 ? -12.506 -12.233 16.359 1.00 96.94 182 ARG A CA 1
ATOM 1345 C C . ARG A 1 182 ? -11.082 -12.722 16.654 1.00 96.94 182 ARG A C 1
ATOM 1347 O O . ARG A 1 182 ? -10.936 -13.717 17.358 1.00 96.94 182 ARG A O 1
ATOM 1354 N N . ARG A 1 183 ? -10.047 -12.028 16.158 1.00 95.25 183 ARG A N 1
ATOM 1355 C CA . ARG A 1 183 ? -8.626 -12.413 16.262 1.00 95.25 183 ARG A CA 1
ATOM 1356 C C . ARG A 1 183 ? -8.345 -13.825 15.732 1.00 95.25 183 ARG A C 1
ATOM 1358 O O . ARG A 1 183 ? -7.569 -14.581 16.309 1.00 95.25 183 ARG A O 1
ATOM 1365 N N . GLU A 1 184 ? -8.993 -14.181 14.625 1.00 96.88 184 GLU A N 1
ATOM 1366 C CA . GLU A 1 184 ? -8.834 -15.478 13.950 1.00 96.88 184 GLU A CA 1
ATOM 1367 C C . GLU A 1 184 ? -7.634 -15.500 12.993 1.00 96.88 184 GLU A C 1
ATOM 1369 O O . GLU A 1 184 ? -7.201 -16.573 12.576 1.00 96.88 184 GLU A O 1
ATOM 1374 N N . ILE A 1 185 ? -7.095 -14.328 12.643 1.00 96.44 185 ILE A N 1
ATOM 1375 C CA . ILE A 1 185 ? -5.917 -14.185 11.783 1.00 96.44 185 ILE A CA 1
ATOM 1376 C C . ILE A 1 185 ? -4.677 -14.091 12.680 1.00 96.44 185 ILE A C 1
ATOM 1378 O O . ILE A 1 185 ? -4.477 -13.055 13.316 1.00 96.44 185 ILE A O 1
ATOM 1382 N N . PRO A 1 186 ? -3.846 -15.144 12.776 1.00 94.75 186 PRO A N 1
ATOM 1383 C CA . PRO A 1 186 ? -2.620 -15.070 13.551 1.00 94.75 186 PRO A CA 1
ATOM 1384 C C . PRO A 1 186 ? -1.591 -14.179 12.838 1.00 94.75 186 PRO A C 1
ATOM 1386 O O . PRO A 1 186 ? -1.543 -14.163 11.606 1.00 94.75 186 PRO A O 1
ATOM 1389 N N . PRO A 1 187 ? -0.714 -13.491 13.584 1.00 94.56 187 PRO A N 1
ATOM 1390 C CA . PRO A 1 187 ? 0.409 -12.794 12.982 1.00 94.56 187 PRO A CA 1
ATOM 1391 C C . PRO A 1 187 ? 1.345 -13.736 12.216 1.00 94.56 187 PRO A C 1
ATOM 1393 O O . PRO A 1 187 ? 1.681 -14.826 12.685 1.00 94.56 187 PRO A O 1
ATOM 1396 N N . ALA A 1 188 ? 1.817 -13.287 11.055 1.00 94.31 188 ALA A N 1
ATOM 1397 C CA . ALA A 1 188 ? 2.836 -13.959 10.269 1.00 94.31 188 ALA A CA 1
ATOM 1398 C C . ALA A 1 188 ? 4.198 -13.820 10.967 1.00 94.31 188 ALA A C 1
ATOM 1400 O O . ALA A 1 188 ? 4.833 -12.762 10.954 1.00 94.31 188 ALA A O 1
ATOM 1401 N N . THR A 1 189 ? 4.654 -14.901 11.597 1.00 88.81 189 THR A N 1
ATOM 1402 C CA . THR A 1 189 ? 5.947 -14.956 12.298 1.00 88.81 189 THR A CA 1
ATOM 1403 C C . THR A 1 189 ? 7.053 -15.550 11.426 1.00 88.81 189 THR A C 1
ATOM 1405 O O . THR A 1 189 ? 8.192 -15.069 11.456 1.00 88.81 189 THR A O 1
ATOM 1408 N N . ASP A 1 190 ? 6.702 -16.535 10.600 1.00 90.19 190 ASP A N 1
ATOM 1409 C CA . ASP A 1 190 ? 7.616 -17.319 9.764 1.00 90.19 190 ASP A CA 1
ATOM 1410 C C . ASP A 1 190 ? 7.594 -16.867 8.295 1.00 90.19 190 ASP A C 1
ATOM 1412 O O . ASP A 1 190 ? 7.293 -17.629 7.382 1.00 90.19 190 ASP A O 1
ATOM 1416 N N . TYR A 1 191 ? 7.865 -15.579 8.074 1.00 96.50 191 TYR A N 1
ATOM 1417 C CA . TYR A 1 191 ? 8.110 -15.034 6.738 1.00 96.50 191 TYR A CA 1
ATOM 1418 C C . TYR A 1 191 ? 9.554 -14.550 6.613 1.00 96.50 191 TYR A C 1
ATOM 1420 O O . TYR A 1 191 ? 10.149 -14.071 7.587 1.00 96.50 191 TYR A O 1
ATOM 1428 N N . THR A 1 192 ? 10.090 -14.634 5.400 1.00 97.12 192 THR A N 1
ATOM 1429 C CA . THR A 1 192 ? 11.409 -14.125 5.026 1.00 97.12 192 THR A CA 1
ATOM 1430 C C . THR A 1 192 ? 11.254 -13.234 3.793 1.00 97.12 192 THR A C 1
ATOM 1432 O O . THR A 1 192 ? 10.826 -13.721 2.747 1.00 97.12 192 THR A O 1
ATOM 1435 N N . PRO A 1 193 ? 11.549 -11.926 3.897 1.00 96.62 193 PRO A N 1
ATOM 1436 C CA . PRO A 1 193 ? 11.602 -11.054 2.730 1.00 96.62 193 PRO A CA 1
ATOM 1437 C C . PRO A 1 193 ? 12.611 -11.587 1.714 1.00 96.62 193 PRO A C 1
ATOM 1439 O O . PRO A 1 193 ? 13.677 -12.064 2.096 1.00 96.62 193 PRO A O 1
ATOM 1442 N N . LEU A 1 194 ? 12.266 -11.507 0.433 1.00 98.12 194 LEU A N 1
ATOM 1443 C CA . LEU A 1 194 ? 13.074 -12.082 -0.636 1.00 98.12 194 LEU A CA 1
ATOM 1444 C C . LEU A 1 194 ? 14.260 -11.179 -0.960 1.00 98.12 194 LEU A C 1
ATOM 1446 O O . LEU A 1 194 ? 14.087 -9.967 -1.134 1.00 98.12 194 LEU A O 1
ATOM 1450 N N . GLU A 1 195 ? 15.438 -11.775 -1.122 1.00 97.12 195 GLU A N 1
ATOM 1451 C CA . GLU A 1 195 ? 16.571 -11.082 -1.724 1.00 97.12 195 GLU A CA 1
ATOM 1452 C C . GLU A 1 195 ? 16.308 -10.836 -3.213 1.00 97.12 195 GLU A C 1
ATOM 1454 O O . GLU A 1 195 ? 15.489 -11.501 -3.849 1.00 97.12 195 GLU A O 1
ATOM 1459 N N . TYR A 1 196 ? 17.013 -9.875 -3.805 1.00 94.25 196 TYR A N 1
ATOM 1460 C CA . TYR A 1 196 ? 16.723 -9.430 -5.171 1.00 94.25 196 TYR A CA 1
ATOM 1461 C C . TYR A 1 196 ? 16.677 -10.564 -6.227 1.00 94.25 196 TYR A C 1
ATOM 1463 O O . TYR A 1 196 ? 15.706 -10.607 -6.986 1.00 94.25 196 TYR A O 1
ATOM 1471 N N . PRO A 1 197 ? 17.620 -11.532 -6.267 1.00 93.94 197 PRO A N 1
ATOM 1472 C CA . PRO A 1 197 ? 17.530 -12.654 -7.205 1.00 93.94 197 PRO A CA 1
ATOM 1473 C C . PRO A 1 197 ? 16.323 -13.570 -6.952 1.00 93.94 197 PRO A C 1
ATOM 1475 O O . PRO A 1 197 ? 15.686 -14.033 -7.895 1.00 93.94 197 PRO A O 1
ATOM 1478 N N . GLU A 1 198 ? 15.983 -13.821 -5.687 1.00 96.38 198 GLU A N 1
ATOM 1479 C CA . GLU A 1 198 ? 14.831 -14.647 -5.302 1.00 96.38 198 GLU A CA 1
ATOM 1480 C C . GLU A 1 198 ? 13.518 -13.955 -5.671 1.00 96.38 198 GLU A C 1
ATOM 1482 O O . GLU A 1 198 ? 12.589 -14.593 -6.163 1.00 96.38 198 GLU A O 1
ATOM 1487 N N . PHE A 1 199 ? 13.468 -12.634 -5.503 1.00 97.25 199 PHE A N 1
ATOM 1488 C CA . PHE A 1 199 ? 12.340 -11.814 -5.909 1.00 97.25 199 PHE A CA 1
ATOM 1489 C C . PHE A 1 199 ? 12.127 -11.850 -7.426 1.00 97.25 199 PHE A C 1
ATOM 1491 O O . PHE A 1 199 ? 10.992 -11.968 -7.879 1.00 97.25 199 PHE A O 1
ATOM 1498 N N . LEU A 1 200 ? 13.191 -11.806 -8.236 1.00 95.75 200 LEU A N 1
ATOM 1499 C CA . LEU A 1 200 ? 13.061 -11.928 -9.694 1.00 95.75 200 LEU A CA 1
ATOM 1500 C C . LEU A 1 200 ? 12.505 -13.295 -10.126 1.00 95.75 200 LEU A C 1
ATOM 1502 O O . LEU A 1 200 ? 11.709 -13.351 -11.068 1.00 95.75 200 LEU A O 1
ATOM 1506 N N . ASN A 1 201 ? 12.832 -14.370 -9.401 1.00 95.56 201 ASN A N 1
ATOM 1507 C CA . ASN A 1 201 ? 12.293 -15.708 -9.671 1.00 95.56 201 ASN A CA 1
ATOM 1508 C C . ASN A 1 201 ? 10.764 -15.786 -9.514 1.00 95.56 201 ASN A C 1
ATOM 1510 O O . ASN A 1 201 ? 10.138 -16.672 -10.094 1.00 95.56 201 ASN A O 1
ATOM 1514 N N . VAL A 1 202 ? 10.133 -14.864 -8.776 1.00 96.38 202 VAL A N 1
ATOM 1515 C CA . VAL A 1 202 ? 8.662 -14.760 -8.707 1.00 96.38 202 VAL A CA 1
ATOM 1516 C C . VAL A 1 202 ? 8.060 -14.480 -10.088 1.00 96.38 202 VAL A C 1
ATOM 1518 O O . VAL A 1 202 ? 6.970 -14.956 -10.381 1.00 96.38 202 VAL A O 1
ATOM 1521 N N . PHE A 1 203 ? 8.788 -13.770 -10.951 1.00 95.69 203 PHE A N 1
ATOM 1522 C CA . PHE A 1 203 ? 8.344 -13.355 -12.285 1.00 95.69 203 PHE A CA 1
ATOM 1523 C C . PHE A 1 203 ? 8.988 -14.174 -13.412 1.00 95.69 203 PHE A C 1
ATOM 1525 O O . PHE A 1 203 ? 8.940 -13.752 -14.566 1.00 95.69 203 PHE A O 1
ATOM 1532 N N . ASP A 1 204 ? 9.665 -15.283 -13.085 1.00 93.69 204 ASP A N 1
ATOM 1533 C CA . ASP A 1 204 ? 10.537 -16.025 -14.013 1.00 93.69 204 ASP A CA 1
ATOM 1534 C C . ASP A 1 204 ? 11.570 -15.123 -14.719 1.00 93.69 204 ASP A C 1
ATOM 1536 O O . ASP A 1 204 ? 11.999 -15.373 -15.850 1.00 93.69 204 ASP A O 1
ATOM 1540 N N . ALA A 1 205 ? 11.967 -14.043 -14.045 1.00 93.06 205 ALA A N 1
ATOM 1541 C CA . ALA A 1 205 ? 12.881 -13.049 -14.572 1.00 93.06 205 ALA A CA 1
ATOM 1542 C C . ALA A 1 205 ? 14.313 -13.331 -14.111 1.00 93.06 205 ALA A C 1
ATOM 1544 O O . ALA A 1 205 ? 14.560 -13.846 -13.024 1.00 93.06 205 ALA A O 1
ATOM 1545 N N . HIS A 1 206 ? 15.272 -12.935 -14.940 1.00 89.81 206 HIS A N 1
ATOM 1546 C CA . HIS A 1 206 ? 16.688 -12.899 -14.600 1.00 89.81 206 HIS A CA 1
ATOM 1547 C C . HIS A 1 206 ? 17.277 -11.585 -15.099 1.00 89.81 206 HIS A C 1
ATOM 1549 O O . HIS A 1 206 ? 16.806 -11.023 -16.093 1.00 89.81 206 HIS A O 1
ATOM 1555 N N . GLU A 1 207 ? 18.305 -11.086 -14.418 1.00 87.25 207 GLU A N 1
ATOM 1556 C CA . GLU A 1 207 ? 19.031 -9.939 -14.944 1.00 87.25 207 GLU A CA 1
ATOM 1557 C C . GLU A 1 207 ? 19.760 -10.314 -16.237 1.00 87.25 207 GLU A C 1
ATOM 1559 O O . GLU A 1 207 ? 20.365 -11.391 -16.322 1.00 87.25 207 GLU A O 1
ATOM 1564 N N . PRO A 1 208 ? 19.722 -9.436 -17.254 1.00 86.12 208 PRO A N 1
ATOM 1565 C CA . PRO A 1 208 ? 20.534 -9.628 -18.438 1.00 86.12 208 PRO A CA 1
ATOM 1566 C C . PRO A 1 208 ? 22.024 -9.620 -18.060 1.00 86.12 208 PRO A C 1
ATOM 1568 O O . PRO A 1 208 ? 22.426 -8.959 -17.100 1.00 86.12 208 PRO A O 1
ATOM 1571 N N . PRO A 1 209 ? 22.873 -10.332 -18.815 1.00 83.44 209 PRO A N 1
ATOM 1572 C CA . PRO A 1 209 ? 24.303 -10.340 -18.556 1.00 83.44 209 PRO A CA 1
ATOM 1573 C C . PRO A 1 209 ? 24.904 -8.941 -18.749 1.00 83.44 209 PRO A C 1
ATOM 1575 O O . PRO A 1 209 ? 24.633 -8.266 -19.742 1.00 83.44 209 PRO A O 1
ATOM 1578 N N . GLY A 1 210 ? 25.782 -8.554 -17.822 1.00 80.62 210 GLY A N 1
ATOM 1579 C CA . GLY A 1 210 ? 26.481 -7.269 -17.821 1.00 80.62 210 GLY A CA 1
ATOM 1580 C C . GLY A 1 210 ? 26.177 -6.480 -16.552 1.00 80.62 210 GLY A C 1
ATOM 1581 O O . GLY A 1 210 ? 25.024 -6.202 -16.252 1.00 80.62 210 GLY A O 1
ATOM 1582 N N . HIS A 1 211 ? 27.217 -6.122 -15.801 1.00 79.69 211 HIS A N 1
ATOM 1583 C CA . HIS A 1 211 ? 27.100 -5.186 -14.687 1.00 79.69 211 HIS A CA 1
ATOM 1584 C C . HIS A 1 211 ? 27.619 -3.820 -15.137 1.00 79.69 211 HIS A C 1
ATOM 1586 O O . HIS A 1 211 ? 28.585 -3.769 -15.903 1.00 79.69 211 HIS A O 1
ATOM 1592 N N . PRO A 1 212 ? 26.997 -2.712 -14.704 1.00 83.69 212 PRO A N 1
ATOM 1593 C CA . PRO A 1 212 ? 27.565 -1.399 -14.943 1.00 83.69 212 PRO A CA 1
ATOM 1594 C C . PRO A 1 212 ? 28.899 -1.285 -14.199 1.00 83.69 212 PRO A C 1
ATOM 1596 O O . PRO A 1 212 ? 28.982 -1.573 -13.003 1.00 83.69 212 PRO A O 1
ATOM 1599 N N . ASP A 1 213 ? 29.934 -0.844 -14.906 1.00 87.25 213 ASP A N 1
ATOM 1600 C CA . ASP A 1 213 ? 31.194 -0.462 -14.281 1.00 87.25 213 ASP A CA 1
ATOM 1601 C C . ASP A 1 213 ? 31.024 0.859 -13.518 1.00 87.25 213 ASP A C 1
ATOM 1603 O O . ASP A 1 213 ? 30.300 1.767 -13.942 1.00 87.25 213 ASP A O 1
ATOM 1607 N N . SER A 1 214 ? 31.719 0.990 -12.388 1.00 90.62 214 SER A N 1
ATOM 1608 C CA . SER A 1 214 ? 31.773 2.251 -11.646 1.00 90.62 214 SER A CA 1
ATOM 1609 C C . SER A 1 214 ? 32.434 3.337 -12.494 1.00 90.62 214 SER A C 1
ATOM 1611 O O . SER A 1 214 ? 33.584 3.190 -12.908 1.00 90.62 214 SER A O 1
ATOM 1613 N N . ALA A 1 215 ? 31.739 4.458 -12.690 1.00 90.12 215 ALA A N 1
ATOM 1614 C CA . ALA A 1 215 ? 32.307 5.616 -13.369 1.00 90.12 215 ALA A CA 1
ATOM 1615 C C . ALA A 1 215 ? 33.489 6.198 -12.576 1.00 90.12 215 ALA A C 1
ATOM 1617 O O . ALA A 1 215 ? 33.434 6.350 -11.352 1.00 90.12 215 ALA A O 1
ATOM 1618 N N . THR A 1 216 ? 34.552 6.575 -13.279 1.00 89.38 216 THR A N 1
ATOM 1619 C CA . THR A 1 216 ? 35.688 7.304 -12.713 1.00 89.38 216 THR A CA 1
ATOM 1620 C C . THR A 1 216 ? 35.450 8.815 -12.760 1.00 89.38 216 THR A C 1
ATOM 1622 O O . THR A 1 216 ? 34.645 9.327 -13.541 1.00 89.38 216 THR A O 1
ATOM 1625 N N . SER A 1 217 ? 36.208 9.581 -11.969 1.00 88.38 217 SER A N 1
ATOM 1626 C CA . SER A 1 217 ? 36.189 11.049 -12.058 1.00 88.38 217 SER A CA 1
ATOM 1627 C C . SER A 1 217 ? 36.561 11.557 -13.455 1.00 88.38 217 SER A C 1
ATOM 1629 O O . SER A 1 217 ? 36.092 12.612 -13.869 1.00 88.38 217 SER A O 1
ATOM 1631 N N . ALA A 1 218 ? 37.398 10.822 -14.192 1.00 86.06 218 ALA A N 1
ATOM 1632 C CA . ALA A 1 218 ? 37.750 11.178 -15.560 1.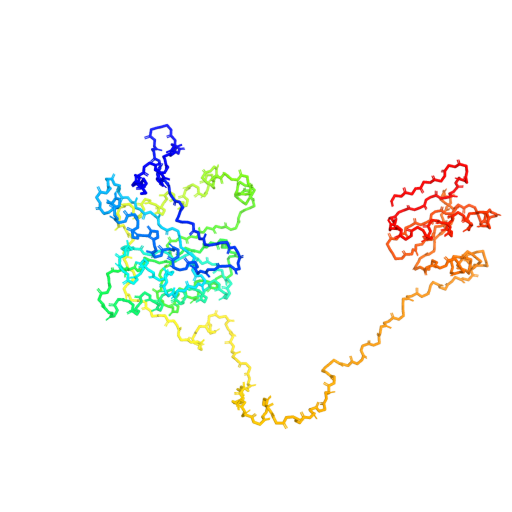00 86.06 218 ALA A CA 1
ATOM 1633 C C . ALA A 1 218 ? 36.564 10.981 -16.518 1.00 86.06 218 ALA A C 1
ATOM 1635 O O . ALA A 1 218 ? 36.347 11.837 -17.371 1.00 86.06 218 ALA A O 1
ATOM 1636 N N . ASP A 1 219 ? 35.761 9.929 -16.334 1.00 83.38 219 ASP A N 1
ATOM 1637 C CA . ASP A 1 219 ? 34.565 9.685 -17.154 1.00 83.38 219 ASP A CA 1
ATOM 1638 C C . ASP A 1 219 ? 33.531 10.810 -17.005 1.00 83.38 219 ASP A C 1
ATOM 1640 O O . ASP A 1 219 ? 32.872 11.187 -17.972 1.00 83.38 219 A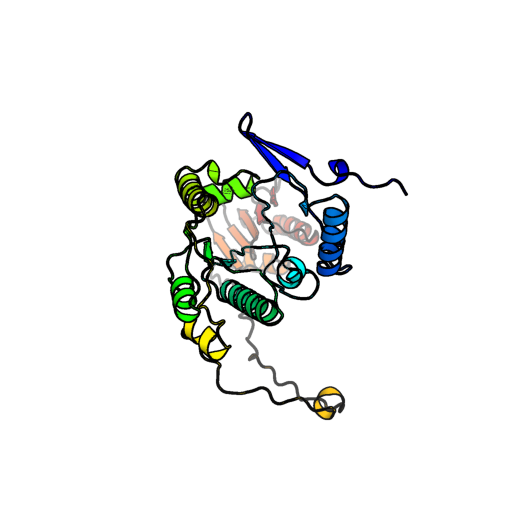SP A O 1
ATOM 1644 N N . LEU A 1 220 ? 33.417 11.387 -15.803 1.00 86.56 220 LEU A N 1
ATOM 1645 C CA . LEU A 1 220 ? 32.440 12.439 -15.502 1.00 86.56 220 LEU A CA 1
ATOM 1646 C C . LEU A 1 220 ? 32.962 13.863 -15.751 1.00 86.56 220 LEU A C 1
ATOM 1648 O O . LEU A 1 220 ? 32.186 14.740 -16.130 1.00 86.56 220 LEU A O 1
ATOM 1652 N N . PHE A 1 221 ? 34.257 14.113 -15.530 1.00 87.06 221 PHE A N 1
ATOM 1653 C CA . PHE A 1 221 ? 34.829 15.470 -15.510 1.00 87.06 221 PHE A CA 1
ATOM 1654 C C . PHE A 1 221 ? 35.992 15.683 -16.488 1.00 87.06 221 PHE A C 1
ATOM 1656 O O . PHE A 1 221 ? 36.488 16.801 -16.612 1.00 87.06 221 PHE A O 1
ATOM 1663 N N . GLY A 1 222 ? 36.441 14.645 -17.196 1.00 79.50 222 GLY A N 1
ATOM 1664 C CA . GLY A 1 222 ? 37.649 14.668 -18.029 1.00 79.50 222 GLY A CA 1
ATOM 1665 C C . GLY A 1 222 ? 37.546 15.462 -19.335 1.00 79.50 222 GLY A C 1
ATOM 1666 O O . GLY A 1 222 ? 38.520 15.511 -20.080 1.00 79.50 222 GLY A O 1
ATOM 1667 N N . GLY A 1 223 ? 36.397 16.075 -19.646 1.00 68.38 223 GLY A N 1
ATOM 1668 C CA . GLY A 1 223 ? 36.220 16.939 -20.823 1.00 68.38 223 GLY A CA 1
ATOM 1669 C C . GLY A 1 223 ? 36.380 16.237 -22.178 1.00 68.38 223 GLY A C 1
ATOM 1670 O O . GLY A 1 223 ? 36.399 16.904 -23.213 1.00 68.38 223 GLY A O 1
ATOM 1671 N N . ALA A 1 224 ? 36.497 14.906 -22.197 1.00 66.81 224 ALA A N 1
ATOM 1672 C CA . ALA A 1 224 ? 36.607 14.143 -23.427 1.00 66.81 224 ALA A CA 1
ATOM 1673 C C . ALA A 1 224 ? 35.271 14.196 -24.179 1.00 66.81 224 ALA A C 1
ATOM 1675 O O . ALA A 1 224 ? 34.241 13.726 -23.699 1.00 66.81 224 ALA A O 1
ATOM 1676 N N . SER A 1 225 ? 35.294 14.780 -25.376 1.00 64.88 225 SER A N 1
ATOM 1677 C CA . SER A 1 225 ? 34.204 14.687 -26.344 1.00 64.88 225 SER A CA 1
ATOM 1678 C C . SER A 1 225 ? 34.027 13.219 -26.733 1.00 64.88 225 SER A C 1
ATOM 1680 O O . SER A 1 225 ? 34.716 12.729 -27.629 1.00 64.88 225 SER A O 1
ATOM 1682 N N . VAL A 1 226 ? 33.120 12.507 -26.065 1.00 69.06 226 VAL A N 1
ATOM 1683 C CA . VAL A 1 226 ? 32.705 11.172 -26.501 1.00 69.06 226 VAL A CA 1
ATOM 1684 C C . VAL A 1 226 ? 32.025 11.327 -27.857 1.00 69.06 226 VAL A C 1
ATOM 1686 O O . VAL A 1 226 ? 31.036 12.054 -27.987 1.00 69.06 226 VAL A O 1
ATOM 1689 N N . GLU A 1 227 ? 32.572 10.669 -28.875 1.00 69.69 227 GLU A N 1
ATOM 1690 C CA . GLU A 1 227 ? 31.958 10.600 -30.196 1.00 69.69 227 GLU A CA 1
ATOM 1691 C C . GLU A 1 227 ? 30.566 9.971 -30.050 1.00 69.69 227 GLU A C 1
ATOM 1693 O O . GLU A 1 227 ? 30.422 8.793 -29.710 1.00 69.69 227 GLU A O 1
ATOM 1698 N N . ARG A 1 228 ? 29.518 10.782 -30.232 1.00 67.81 228 ARG A N 1
ATOM 1699 C CA . ARG A 1 228 ? 28.133 10.328 -30.096 1.00 67.81 228 ARG A CA 1
ATOM 1700 C C . ARG A 1 228 ? 27.804 9.425 -31.273 1.00 67.81 228 ARG A C 1
ATOM 1702 O O . ARG A 1 228 ? 27.489 9.912 -32.354 1.00 67.81 228 ARG A O 1
ATOM 1709 N N . LYS A 1 229 ? 27.842 8.114 -31.057 1.00 73.25 229 LYS A N 1
ATOM 1710 C CA . LYS A 1 229 ? 27.249 7.164 -31.998 1.00 73.25 229 LYS A CA 1
ATOM 1711 C C . LYS A 1 229 ? 25.726 7.238 -31.855 1.00 73.25 229 LYS A C 1
ATOM 1713 O O . LYS A 1 229 ? 25.233 7.010 -30.748 1.00 73.25 229 LYS A O 1
ATOM 1718 N N . PRO A 1 230 ? 24.978 7.570 -32.920 1.00 71.06 230 PRO A N 1
ATOM 1719 C CA . PRO A 1 230 ? 23.530 7.479 -32.873 1.00 71.06 230 PRO A CA 1
ATOM 1720 C C . PRO A 1 230 ? 23.137 6.029 -32.557 1.00 71.06 230 PRO A C 1
ATOM 1722 O O . PRO A 1 230 ? 23.547 5.101 -33.250 1.00 71.06 230 PRO A O 1
ATOM 1725 N N . LEU A 1 231 ? 22.400 5.838 -31.459 1.00 73.62 231 LEU A N 1
ATOM 1726 C CA . LEU A 1 231 ? 21.897 4.526 -31.025 1.00 73.62 231 LEU A CA 1
ATOM 1727 C C . LEU A 1 231 ? 20.761 4.024 -31.918 1.00 73.62 231 LEU A C 1
ATOM 1729 O O . LEU A 1 231 ? 20.541 2.821 -32.029 1.00 73.62 231 LEU A O 1
ATOM 1733 N N . LEU A 1 232 ? 20.038 4.953 -32.537 1.00 73.75 232 LEU A N 1
ATOM 1734 C CA . LEU A 1 232 ? 18.991 4.650 -33.492 1.00 73.75 232 LEU A CA 1
ATOM 1735 C C . LEU A 1 232 ? 19.580 4.767 -34.899 1.00 73.75 232 LEU A C 1
ATOM 1737 O O . LEU A 1 232 ? 20.295 5.738 -35.161 1.00 73.75 232 LEU A O 1
ATOM 1741 N N . PRO A 1 233 ? 19.291 3.819 -35.808 1.00 73.00 233 PRO A N 1
ATOM 1742 C CA . PRO A 1 233 ? 19.523 4.068 -37.222 1.00 73.00 233 PRO A CA 1
ATOM 1743 C C . PRO A 1 233 ? 18.755 5.332 -37.623 1.00 73.00 233 PRO A C 1
ATOM 1745 O O . PRO A 1 233 ? 17.702 5.614 -37.046 1.00 73.00 233 PRO A O 1
ATOM 1748 N N . ASP A 1 234 ? 19.253 6.077 -38.610 1.00 68.50 234 ASP A N 1
ATOM 1749 C CA . ASP A 1 234 ? 18.439 7.092 -39.276 1.00 68.50 234 ASP A CA 1
ATOM 1750 C C . ASP A 1 234 ? 17.216 6.372 -39.850 1.00 68.50 234 ASP A C 1
ATOM 1752 O O . ASP A 1 234 ? 17.307 5.697 -40.874 1.00 68.50 234 ASP A O 1
ATOM 1756 N N . ILE A 1 235 ? 16.088 6.428 -39.137 1.00 63.75 235 ILE A N 1
ATOM 1757 C CA . ILE A 1 235 ? 14.812 5.930 -39.632 1.00 63.75 235 ILE A CA 1
ATOM 1758 C C . ILE A 1 235 ? 14.374 6.984 -40.643 1.00 63.75 235 ILE A C 1
ATOM 1760 O O . ILE A 1 235 ? 14.006 8.087 -40.224 1.00 63.75 235 ILE A O 1
ATOM 1764 N N . PRO A 1 236 ? 14.441 6.715 -41.961 1.00 65.25 236 PRO A N 1
ATOM 1765 C CA . PRO A 1 236 ? 13.931 7.670 -42.921 1.00 65.25 236 PRO A CA 1
ATOM 1766 C C . PRO A 1 236 ? 12.448 7.854 -42.608 1.00 65.25 236 PRO A C 1
ATOM 1768 O O . PRO A 1 236 ? 11.692 6.880 -42.573 1.00 65.25 236 PRO A O 1
ATOM 1771 N N . LEU A 1 237 ? 12.037 9.096 -42.347 1.00 62.44 237 LEU A N 1
ATOM 1772 C CA . LEU A 1 237 ? 10.623 9.443 -42.321 1.00 62.44 237 LEU A CA 1
ATOM 1773 C C . LEU A 1 237 ? 10.048 8.953 -43.649 1.00 62.44 237 LEU A C 1
ATOM 1775 O O . LEU A 1 237 ? 10.473 9.420 -44.709 1.00 62.44 237 LEU A O 1
ATOM 1779 N N . MET A 1 238 ? 9.155 7.960 -43.606 1.00 54.53 238 MET A N 1
ATOM 1780 C CA . MET A 1 238 ? 8.487 7.526 -44.825 1.00 54.53 238 MET A CA 1
ATOM 1781 C C . MET A 1 238 ? 7.772 8.758 -45.384 1.00 54.53 238 MET A C 1
ATOM 1783 O O . MET A 1 238 ? 7.006 9.380 -44.640 1.00 54.53 238 MET A O 1
ATOM 1787 N N . PRO A 1 239 ? 8.035 9.161 -46.639 1.00 54.56 239 PRO A N 1
ATOM 1788 C CA . PRO A 1 239 ? 7.301 10.263 -47.226 1.00 54.56 239 PRO A CA 1
ATOM 1789 C C . PRO A 1 239 ? 5.816 9.918 -47.151 1.00 54.56 239 PRO A C 1
ATOM 1791 O O . PRO A 1 239 ? 5.410 8.801 -47.489 1.00 54.56 239 PRO A O 1
ATOM 1794 N N . VAL A 1 240 ? 5.024 10.865 -46.646 1.00 56.06 240 VAL A N 1
ATOM 1795 C CA . VAL A 1 240 ? 3.563 10.772 -46.643 1.00 56.06 240 VAL A CA 1
ATOM 1796 C C . VAL A 1 240 ? 3.142 10.392 -48.059 1.00 56.06 240 VAL A C 1
ATOM 1798 O O . VAL A 1 240 ? 3.615 10.996 -49.022 1.00 56.06 240 VAL A O 1
ATOM 1801 N N . ARG A 1 241 ? 2.334 9.335 -48.185 1.00 53.12 241 ARG A N 1
ATOM 1802 C CA . ARG A 1 241 ? 1.870 8.793 -49.468 1.00 53.12 241 ARG A CA 1
ATOM 1803 C C . ARG A 1 241 ? 1.305 9.950 -50.302 1.00 53.12 241 ARG A C 1
ATOM 1805 O O . ARG A 1 241 ? 0.232 10.450 -49.985 1.00 53.12 241 ARG A O 1
ATOM 1812 N N . GLN A 1 242 ? 2.022 10.387 -51.337 1.00 57.78 242 GLN A N 1
ATOM 1813 C CA . GLN A 1 242 ? 1.440 11.288 -52.326 1.00 57.78 242 GLN A CA 1
ATOM 1814 C C . GLN A 1 242 ? 0.363 10.497 -53.062 1.00 57.78 242 GLN A C 1
ATOM 1816 O O . GLN A 1 242 ? 0.623 9.403 -53.573 1.00 57.78 242 GLN A O 1
ATOM 1821 N N . VAL A 1 243 ? -0.860 11.017 -53.066 1.00 64.00 243 VAL A N 1
ATOM 1822 C CA . VAL A 1 243 ? -1.936 10.457 -53.881 1.00 64.00 243 VAL A CA 1
ATOM 1823 C C . VAL A 1 243 ? -1.508 10.610 -55.342 1.00 64.00 243 VAL A C 1
ATOM 1825 O O . VAL A 1 243 ? -1.224 11.714 -55.797 1.00 64.00 243 VAL A O 1
ATOM 1828 N N . HIS A 1 244 ? -1.400 9.498 -56.071 1.00 62.34 244 HIS A N 1
ATOM 1829 C CA . HIS A 1 244 ? -1.181 9.508 -57.515 1.00 62.34 244 HIS A CA 1
ATOM 1830 C C . HIS A 1 244 ? -2.517 9.214 -58.194 1.00 62.34 244 HIS A C 1
ATOM 1832 O O . HIS A 1 244 ? -2.951 8.063 -58.217 1.00 62.34 244 HIS A O 1
ATOM 1838 N N . THR A 1 245 ? -3.163 10.243 -58.740 1.00 66.88 245 THR A N 1
ATOM 1839 C CA . THR A 1 245 ? -4.372 10.090 -59.561 1.00 66.88 245 THR A CA 1
ATOM 1840 C C . THR A 1 245 ? -4.037 10.152 -61.054 1.00 66.88 245 THR A C 1
ATOM 1842 O O . THR A 1 245 ? -3.182 10.924 -61.493 1.00 66.88 245 THR A O 1
ATOM 1845 N N . ALA A 1 246 ? -4.696 9.300 -61.843 1.00 69.44 246 ALA A N 1
ATOM 1846 C CA . ALA A 1 246 ? -4.634 9.328 -63.304 1.00 69.44 246 ALA A CA 1
ATOM 1847 C C . ALA A 1 246 ? -5.724 10.228 -63.919 1.00 69.44 246 ALA A C 1
ATOM 1849 O O . ALA A 1 246 ? -5.692 10.469 -65.128 1.00 69.44 246 ALA A O 1
ATOM 1850 N N . ASP A 1 247 ? -6.675 10.714 -63.112 1.00 78.81 247 ASP A N 1
ATOM 1851 C CA . ASP A 1 247 ? -7.755 11.587 -63.565 1.00 78.81 247 ASP A CA 1
ATOM 1852 C C . ASP A 1 247 ? -7.236 13.038 -63.702 1.00 78.81 247 ASP A C 1
ATOM 1854 O O . ASP A 1 247 ? -6.728 13.618 -62.735 1.00 78.81 247 ASP A O 1
ATOM 1858 N N . PRO A 1 248 ? -7.338 13.658 -64.895 1.00 77.62 248 PRO A N 1
ATOM 1859 C CA . PRO A 1 248 ? -6.877 15.028 -65.121 1.00 77.62 248 PRO A CA 1
ATOM 1860 C C . PRO A 1 248 ? -7.539 16.079 -64.220 1.00 77.62 248 PRO A C 1
ATOM 1862 O O . PRO A 1 248 ? -6.925 17.105 -63.926 1.00 77.62 248 PRO A O 1
ATOM 1865 N N . LEU A 1 249 ? -8.790 15.858 -63.811 1.00 76.12 249 LEU A N 1
ATOM 1866 C CA . LEU A 1 249 ? -9.549 16.768 -62.962 1.00 76.12 249 LEU A CA 1
ATOM 1867 C C . LEU A 1 249 ? -9.082 16.678 -61.512 1.00 76.12 249 LEU A C 1
ATOM 1869 O O . LEU A 1 249 ? -8.802 17.699 -60.892 1.00 76.12 249 LEU A O 1
ATOM 1873 N N . GLU A 1 250 ? -8.949 15.460 -60.999 1.00 77.94 250 GLU A N 1
ATOM 1874 C CA . GLU A 1 250 ? -8.439 15.204 -59.653 1.00 77.94 250 GLU A CA 1
ATOM 1875 C C . GLU A 1 250 ? -6.996 15.686 -59.501 1.00 77.94 250 GLU A C 1
ATOM 1877 O O . GLU A 1 250 ? -6.644 16.288 -58.490 1.00 77.94 250 GLU A O 1
ATOM 1882 N N . ARG A 1 251 ? -6.179 15.516 -60.546 1.00 80.19 251 ARG A N 1
ATOM 1883 C CA . ARG A 1 251 ? -4.819 16.055 -60.593 1.00 80.19 251 ARG A CA 1
ATOM 1884 C C . ARG A 1 251 ? -4.808 17.578 -60.503 1.00 80.19 251 ARG A C 1
ATOM 1886 O O . ARG A 1 251 ? -4.000 18.143 -59.777 1.00 80.19 251 ARG A O 1
ATOM 1893 N N . LYS A 1 252 ? -5.721 18.248 -61.208 1.00 80.56 252 LYS A N 1
ATOM 1894 C CA . LYS A 1 252 ? -5.854 19.707 -61.145 1.00 80.56 252 LYS A CA 1
ATOM 1895 C C . LYS A 1 252 ? -6.299 20.178 -59.757 1.00 80.56 252 LYS A C 1
ATOM 1897 O O . LYS A 1 252 ? -5.844 21.219 -59.297 1.00 80.56 252 LYS A O 1
ATOM 1902 N N . VAL A 1 253 ? -7.171 19.417 -59.091 1.00 82.69 253 VAL A N 1
ATOM 1903 C CA . VAL A 1 253 ? -7.553 19.670 -57.693 1.00 82.69 253 VAL A CA 1
ATOM 1904 C C . VAL A 1 253 ? -6.352 19.501 -56.775 1.00 82.69 253 VAL A C 1
ATOM 1906 O O . VAL A 1 253 ? -6.080 20.397 -55.986 1.00 82.69 253 VAL A O 1
ATOM 1909 N N . GLN A 1 254 ? -5.604 18.408 -56.911 1.00 83.31 254 GLN A N 1
ATOM 1910 C CA . GLN A 1 254 ? -4.397 18.162 -56.131 1.00 83.31 254 GLN A CA 1
ATOM 1911 C C . GLN A 1 254 ? -3.371 19.292 -56.289 1.00 83.31 254 GLN A C 1
ATOM 1913 O O . GLN A 1 254 ? -2.946 19.857 -55.287 1.00 83.31 254 GLN A O 1
ATOM 1918 N N . GLU A 1 255 ? -3.027 19.664 -57.526 1.00 82.44 255 GLU A N 1
ATOM 1919 C CA . GLU A 1 255 ? -2.063 20.734 -57.820 1.00 82.44 255 GLU A CA 1
ATOM 1920 C C . GLU A 1 255 ? -2.497 22.068 -57.181 1.00 82.44 255 GLU A C 1
ATOM 1922 O O . GLU A 1 255 ? -1.698 22.742 -56.537 1.00 82.44 255 GLU A O 1
ATOM 1927 N N . LEU A 1 256 ? -3.783 22.414 -57.273 1.00 83.00 256 LEU A N 1
ATOM 1928 C CA . LEU A 1 256 ? -4.316 23.666 -56.733 1.00 83.00 256 LEU A CA 1
ATOM 1929 C C . LEU A 1 256 ? -4.426 23.665 -55.197 1.00 83.00 256 LEU A C 1
ATOM 1931 O O . LEU A 1 256 ? -4.206 24.700 -54.571 1.00 83.00 256 LEU A O 1
ATOM 1935 N N . MET A 1 257 ? -4.733 22.522 -54.576 1.00 84.62 257 MET A N 1
ATOM 1936 C CA . MET A 1 257 ? -4.708 22.361 -53.115 1.00 84.62 257 MET A CA 1
ATOM 1937 C C . MET A 1 257 ? -3.277 22.452 -52.566 1.00 84.62 257 MET A C 1
ATOM 1939 O O . MET A 1 257 ? -3.040 23.115 -51.555 1.00 84.62 257 MET A O 1
ATOM 1943 N N . GLU A 1 258 ? -2.310 21.845 -53.255 1.00 82.94 258 GLU A N 1
ATOM 1944 C CA . GLU A 1 258 ? -0.896 21.917 -52.886 1.00 82.94 258 GLU A CA 1
ATOM 1945 C C . GLU A 1 258 ? -0.335 23.343 -53.047 1.00 82.94 258 GLU A C 1
ATOM 1947 O O . GLU A 1 258 ? 0.403 23.803 -52.173 1.00 82.94 258 GLU A O 1
ATOM 1952 N N . GLU A 1 259 ? -0.738 24.088 -54.086 1.00 82.69 259 GLU A N 1
ATOM 1953 C CA . GLU A 1 259 ? -0.366 25.503 -54.277 1.00 82.69 259 GLU A CA 1
ATOM 1954 C C . GLU A 1 259 ? -0.814 26.406 -53.118 1.00 82.69 259 GLU A C 1
ATOM 1956 O O . GLU A 1 259 ? -0.093 27.335 -52.744 1.00 82.69 259 GLU A O 1
ATOM 1961 N N . ILE A 1 260 ? -1.974 26.129 -52.513 1.00 82.25 260 ILE A N 1
ATOM 1962 C CA . ILE A 1 260 ? -2.474 26.876 -51.346 1.00 82.25 260 ILE A CA 1
ATOM 1963 C C . ILE A 1 260 ? -1.972 26.316 -50.004 1.00 82.25 260 ILE A C 1
ATOM 1965 O O . ILE A 1 260 ? -2.359 26.821 -48.949 1.00 82.25 260 ILE A O 1
ATOM 1969 N N . GLY A 1 261 ? -1.083 25.318 -50.027 1.00 78.38 261 GLY A N 1
ATOM 1970 C CA . GLY A 1 261 ? -0.427 24.764 -48.841 1.00 78.38 261 GLY A CA 1
ATOM 1971 C C . GLY A 1 261 ? -1.201 23.654 -48.123 1.00 78.38 261 GLY A C 1
ATOM 1972 O O . GLY A 1 261 ? -0.888 23.357 -46.971 1.00 78.38 261 GLY A O 1
ATOM 1973 N N . ILE A 1 262 ? -2.193 23.035 -48.771 1.00 82.94 262 ILE A N 1
ATOM 1974 C CA . ILE A 1 262 ? -2.887 21.845 -48.261 1.00 82.94 262 ILE A CA 1
ATOM 1975 C C . ILE A 1 262 ? -2.167 20.597 -48.775 1.00 82.94 262 ILE A C 1
ATOM 1977 O O . ILE A 1 262 ? -2.054 20.379 -49.980 1.00 82.94 262 ILE A O 1
ATOM 1981 N N . HIS A 1 263 ? -1.716 19.734 -47.865 1.00 83.56 263 HIS A N 1
ATOM 1982 C CA . HIS A 1 263 ? -1.107 18.458 -48.235 1.00 83.56 263 HIS A CA 1
ATOM 1983 C C . HIS A 1 263 ? -2.178 17.391 -48.465 1.00 83.56 263 HIS A C 1
ATOM 1985 O O . HIS A 1 263 ? -2.753 16.855 -47.520 1.00 83.56 263 HIS A O 1
ATOM 1991 N N . VAL A 1 264 ? -2.428 17.056 -49.730 1.00 82.81 264 VAL A N 1
ATOM 1992 C CA . VAL A 1 264 ? -3.434 16.059 -50.111 1.00 82.81 264 VAL A CA 1
ATOM 1993 C C . VAL A 1 264 ? -2.951 14.646 -49.763 1.00 82.81 264 VAL A C 1
ATOM 1995 O O . VAL A 1 264 ? -2.037 14.103 -50.378 1.00 82.81 264 VAL A O 1
ATOM 1998 N N . THR A 1 265 ? -3.586 14.045 -48.760 1.00 79.81 265 THR A N 1
ATOM 1999 C CA . THR A 1 265 ? -3.347 12.669 -48.280 1.00 79.81 265 THR A CA 1
ATOM 2000 C C . THR A 1 265 ? -4.401 11.666 -48.753 1.00 79.81 265 THR A C 1
ATOM 2002 O O . THR A 1 265 ? -4.156 10.462 -48.726 1.00 79.81 265 THR A O 1
ATOM 2005 N N . GLY A 1 266 ? -5.550 12.158 -49.215 1.00 81.50 266 GLY A N 1
ATOM 2006 C CA . GLY A 1 266 ? -6.633 11.379 -49.806 1.00 81.50 266 GLY A CA 1
ATOM 2007 C C . GLY A 1 266 ? -7.430 12.250 -50.769 1.00 81.50 266 GLY A C 1
ATOM 2008 O O . GLY A 1 266 ? -7.535 13.461 -50.567 1.00 81.50 266 GLY A O 1
ATOM 2009 N N . LEU A 1 267 ? -7.943 11.651 -51.836 1.00 84.62 267 LEU A N 1
ATOM 2010 C CA . LEU A 1 267 ? -8.810 12.328 -52.787 1.00 84.62 267 LEU A CA 1
ATOM 2011 C C . LEU A 1 267 ? -9.835 11.318 -53.287 1.00 84.62 267 LEU A C 1
ATOM 2013 O O . LEU A 1 267 ? -9.466 10.260 -53.794 1.00 84.62 267 LEU A O 1
ATOM 2017 N N . GLU A 1 268 ? -11.107 11.636 -53.086 1.00 82.69 268 GLU A N 1
ATOM 2018 C CA . GLU A 1 268 ? -12.228 10.765 -53.416 1.00 82.69 268 GLU A CA 1
ATOM 2019 C C . GLU A 1 268 ? -13.288 11.557 -54.168 1.00 82.69 268 GLU A C 1
ATOM 2021 O O . GLU A 1 268 ? -13.503 12.746 -53.916 1.00 82.69 268 GLU A O 1
ATOM 2026 N N . ARG A 1 269 ? -13.955 10.885 -55.106 1.00 80.06 269 ARG A N 1
ATOM 2027 C CA . ARG A 1 269 ? -15.070 11.454 -55.850 1.0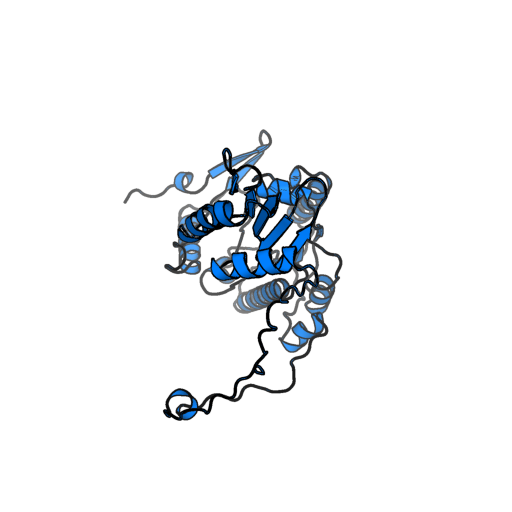0 80.06 269 ARG A CA 1
ATOM 2028 C C . ARG A 1 269 ? -16.323 10.647 -55.581 1.00 80.06 269 ARG A C 1
ATOM 2030 O O . ARG A 1 269 ? -16.389 9.469 -55.928 1.00 80.06 269 ARG A O 1
ATOM 2037 N N . ASP A 1 270 ? -17.318 11.313 -55.022 1.00 78.06 270 ASP A N 1
ATOM 2038 C CA . ASP A 1 270 ? -18.610 10.731 -54.700 1.00 78.06 270 ASP A CA 1
ATOM 2039 C C . ASP A 1 270 ? -19.726 11.379 -55.551 1.00 78.06 270 ASP A C 1
ATOM 2041 O O . ASP A 1 270 ? -19.649 12.574 -55.859 1.00 78.06 270 ASP A O 1
ATOM 2045 N N . PRO A 1 271 ? -20.753 10.623 -55.986 1.00 70.62 271 PRO A N 1
ATOM 2046 C CA . PRO A 1 271 ? -21.869 11.168 -56.759 1.00 70.62 271 PRO A CA 1
ATOM 2047 C C . PRO A 1 271 ? -22.716 12.225 -56.029 1.00 70.62 271 PRO A C 1
ATOM 2049 O O . PRO A 1 271 ? -23.332 13.049 -56.703 1.00 70.62 271 PRO A O 1
ATOM 2052 N N . GLU A 1 272 ? -22.782 12.201 -54.695 1.00 72.25 272 GLU A N 1
ATOM 2053 C CA . GLU A 1 272 ? -23.540 13.151 -53.868 1.00 72.25 272 GLU A CA 1
ATOM 2054 C C . GLU A 1 272 ? -22.671 14.320 -53.383 1.00 72.25 272 GLU A C 1
ATOM 2056 O O . GLU A 1 272 ? -23.113 15.473 -53.388 1.00 72.25 272 GLU A O 1
ATOM 2061 N N . ASP A 1 273 ? -21.429 14.043 -52.976 1.00 66.62 273 ASP A N 1
ATOM 2062 C CA . ASP A 1 273 ? -20.544 15.042 -52.359 1.00 66.62 273 ASP A CA 1
ATOM 2063 C C . ASP A 1 273 ? -19.562 15.713 -53.347 1.00 66.62 273 ASP A C 1
ATOM 2065 O O . ASP A 1 273 ? -18.948 16.733 -53.015 1.00 66.62 273 ASP A O 1
ATOM 2069 N N . GLY A 1 274 ? -19.444 15.211 -54.580 1.00 81.19 274 GLY A N 1
ATOM 2070 C CA . GLY A 1 274 ? -18.496 15.706 -55.579 1.00 81.19 274 GLY A CA 1
ATOM 2071 C C . GLY A 1 274 ? -17.062 15.311 -55.230 1.00 81.19 274 GLY A C 1
ATOM 2072 O O . GLY A 1 274 ? -16.803 14.146 -54.946 1.00 81.19 274 GLY A O 1
ATOM 2073 N N . ILE A 1 275 ? -16.107 16.244 -55.298 1.00 85.50 275 ILE A N 1
ATOM 2074 C CA . ILE A 1 275 ? -14.710 15.964 -54.929 1.00 85.50 275 ILE A CA 1
ATOM 2075 C C . ILE A 1 275 ? -14.478 16.269 -53.448 1.00 85.50 275 ILE A C 1
ATOM 2077 O O . ILE A 1 275 ? -14.700 17.398 -53.001 1.00 85.50 275 ILE A O 1
ATOM 2081 N N . THR A 1 276 ? -13.953 15.283 -52.726 1.00 85.94 276 THR A N 1
ATOM 2082 C CA . THR A 1 276 ? -13.526 15.393 -51.332 1.00 85.94 276 THR A CA 1
ATOM 2083 C C . THR A 1 276 ? -12.015 15.209 -51.237 1.00 85.94 276 THR A C 1
ATOM 2085 O O . THR A 1 276 ? -11.445 14.265 -51.783 1.00 85.94 276 THR A O 1
ATOM 2088 N N . VAL A 1 277 ? -11.357 16.129 -50.537 1.00 88.25 277 VAL A N 1
ATOM 2089 C CA . VAL A 1 277 ? -9.912 16.148 -50.307 1.00 88.25 277 VAL A CA 1
ATOM 2090 C C . VAL A 1 277 ? -9.642 15.907 -48.828 1.00 88.25 277 VAL A C 1
ATOM 2092 O O . VAL A 1 277 ? -10.156 16.618 -47.970 1.00 88.25 277 VAL A O 1
ATOM 2095 N N . THR A 1 278 ? -8.792 14.936 -48.519 1.00 84.25 278 THR A N 1
ATOM 2096 C CA . THR A 1 278 ? -8.342 14.651 -47.154 1.00 84.25 278 THR A CA 1
ATOM 2097 C C . THR A 1 278 ? -6.922 15.160 -46.967 1.00 84.25 278 THR A C 1
ATOM 2099 O O . THR A 1 278 ? -6.020 14.776 -47.713 1.00 84.25 278 THR A O 1
ATOM 2102 N N . SER A 1 279 ? -6.693 15.971 -45.937 1.00 83.25 279 SER A N 1
ATOM 2103 C CA . SER A 1 279 ? -5.367 16.464 -45.550 1.00 83.25 279 SER A CA 1
ATOM 2104 C C . SER A 1 279 ? -5.092 16.127 -44.088 1.00 83.25 279 SER A C 1
ATOM 2106 O O . SER A 1 279 ? -5.491 16.855 -43.179 1.00 83.25 279 SER A O 1
ATOM 2108 N N . GLY A 1 280 ? -4.416 15.002 -43.844 1.00 81.38 280 GLY A N 1
ATOM 2109 C CA . GLY A 1 280 ? -4.192 14.489 -42.495 1.00 81.38 280 GLY A CA 1
ATOM 2110 C C . GLY A 1 280 ? -5.510 14.065 -41.845 1.00 81.38 280 GLY A C 1
ATOM 2111 O O . GLY A 1 280 ? -6.091 13.062 -42.242 1.00 81.38 280 GLY A O 1
ATOM 2112 N N . ALA A 1 281 ? -5.967 14.825 -40.847 1.00 80.06 281 ALA A N 1
ATOM 2113 C CA . ALA A 1 281 ? -7.227 14.581 -40.135 1.00 80.06 281 ALA A CA 1
ATOM 2114 C C . ALA A 1 281 ? -8.388 15.480 -40.606 1.00 80.06 281 ALA A C 1
ATOM 2116 O O . ALA A 1 281 ? -9.477 15.397 -40.046 1.00 80.06 281 ALA A O 1
ATOM 2117 N N . THR A 1 282 ? -8.156 16.350 -41.594 1.00 83.62 282 THR A N 1
ATOM 2118 C CA . THR A 1 282 ? -9.147 17.315 -42.084 1.00 83.62 282 THR A CA 1
ATOM 2119 C C . THR A 1 282 ? -9.788 16.827 -43.377 1.00 83.62 282 THR A C 1
ATOM 2121 O O . THR A 1 282 ? -9.078 16.506 -44.335 1.00 83.62 282 THR A O 1
ATOM 2124 N N . GLU A 1 283 ? -11.119 16.817 -43.425 1.00 87.69 283 GLU A N 1
ATOM 2125 C CA . GLU A 1 283 ? -11.903 16.500 -44.624 1.00 87.69 283 GLU A CA 1
ATOM 2126 C C . GLU A 1 283 ? -12.421 17.785 -45.287 1.00 87.69 283 GLU A C 1
ATOM 2128 O O . GLU A 1 283 ? -13.056 18.615 -44.636 1.00 87.69 283 GLU A O 1
ATOM 2133 N N . ILE A 1 284 ? -12.157 17.962 -46.583 1.00 89.06 284 ILE A N 1
ATOM 2134 C CA . ILE A 1 284 ? -12.525 19.159 -47.346 1.00 89.06 284 ILE A CA 1
ATOM 2135 C C . ILE A 1 284 ? -13.434 18.768 -48.507 1.00 89.06 284 ILE A C 1
ATOM 2137 O O . ILE A 1 284 ? -12.985 18.148 -49.469 1.00 89.06 284 ILE A O 1
ATOM 2141 N N . ARG A 1 285 ? -14.705 19.162 -48.449 1.00 88.56 285 ARG A N 1
ATOM 2142 C CA . ARG A 1 285 ? -15.699 18.878 -49.492 1.00 88.56 285 ARG A CA 1
ATOM 2143 C C . ARG A 1 285 ? -15.791 20.046 -50.457 1.00 88.56 285 ARG A C 1
ATOM 2145 O O . ARG A 1 285 ? -16.221 21.137 -50.089 1.00 88.56 285 ARG A O 1
ATOM 2152 N N . ILE A 1 286 ? -15.373 19.814 -51.696 1.00 84.06 286 ILE A N 1
ATOM 2153 C CA . ILE A 1 286 ? -15.283 20.840 -52.737 1.00 84.06 286 ILE A CA 1
ATOM 2154 C C . ILE A 1 286 ? -16.539 20.840 -53.613 1.00 84.06 286 ILE A C 1
ATOM 2156 O O . ILE A 1 286 ? -16.988 21.905 -54.045 1.00 84.06 286 ILE A O 1
ATOM 2160 N N . GLY A 1 287 ? -17.139 19.673 -53.858 1.00 80.06 287 GLY A N 1
ATOM 2161 C CA . GLY A 1 287 ? -18.268 19.546 -54.779 1.00 80.06 287 GLY A CA 1
ATOM 2162 C C . GLY A 1 287 ? -17.804 19.566 -56.234 1.00 80.06 287 GLY A C 1
ATOM 2163 O O . GLY A 1 287 ? -16.881 18.838 -56.602 1.00 80.06 287 GLY A O 1
ATOM 2164 N N . GLU A 1 288 ? -18.434 20.401 -57.063 1.00 77.50 288 GLU A N 1
ATOM 2165 C CA . GLU A 1 288 ? -18.101 20.524 -58.485 1.00 77.50 288 GLU A CA 1
ATOM 2166 C C . GLU A 1 288 ? -16.780 21.271 -58.722 1.00 77.50 288 GLU A C 1
ATOM 2168 O O . GLU A 1 288 ? -16.534 22.366 -58.205 1.00 77.50 288 GLU A O 1
ATOM 2173 N N . ALA A 1 289 ? -15.933 20.690 -59.570 1.00 68.38 289 ALA A N 1
ATOM 2174 C CA . ALA A 1 289 ? -14.592 21.194 -59.861 1.00 68.38 289 ALA A CA 1
ATOM 2175 C C . ALA A 1 289 ? -14.568 22.431 -60.778 1.00 68.38 289 ALA A C 1
ATOM 2177 O O . ALA A 1 289 ? -13.523 23.065 -60.934 1.00 68.38 289 ALA A O 1
ATOM 2178 N N . SER A 1 290 ? -15.694 22.790 -61.404 1.00 70.81 290 SER A N 1
ATOM 2179 C CA . SER A 1 290 ? -15.805 23.983 -62.257 1.00 70.81 290 SER A CA 1
ATOM 2180 C C . SER A 1 290 ? -15.632 25.292 -61.483 1.00 70.81 290 SER A C 1
ATOM 2182 O O . SER A 1 290 ? -15.216 26.287 -62.066 1.00 70.81 290 SER A O 1
ATOM 2184 N N . GLU A 1 291 ? -15.895 25.277 -60.176 1.00 71.94 291 GLU A N 1
ATOM 2185 C CA . GLU A 1 291 ? -15.846 26.445 -59.281 1.00 71.94 291 GLU A CA 1
ATOM 2186 C C . GLU A 1 291 ? -14.592 26.452 -58.386 1.00 71.94 291 GLU A C 1
ATOM 2188 O O . GLU A 1 291 ? -14.464 27.239 -57.447 1.00 71.94 291 GLU A O 1
ATOM 2193 N N . LEU A 1 292 ? -13.646 25.551 -58.662 1.00 72.38 292 LEU A N 1
ATOM 2194 C CA . LEU A 1 292 ? -12.481 25.283 -57.819 1.00 72.38 292 LEU A CA 1
ATOM 2195 C C . LEU A 1 292 ? -11.623 26.532 -57.560 1.00 72.38 292 LEU A C 1
ATOM 2197 O O . LEU A 1 292 ? -11.111 26.708 -56.460 1.00 72.38 292 LEU A O 1
ATOM 2201 N N . THR A 1 293 ? -11.479 27.413 -58.552 1.00 72.81 293 THR A N 1
ATOM 2202 C CA . THR A 1 293 ? -10.668 28.636 -58.434 1.00 72.81 293 THR A CA 1
ATOM 2203 C C . THR A 1 293 ? -11.273 29.647 -57.457 1.00 72.81 293 THR A C 1
ATOM 2205 O O . THR A 1 293 ? -10.535 30.302 -56.726 1.00 72.81 293 THR A O 1
ATOM 2208 N N . GLU A 1 294 ? -12.600 29.751 -57.401 1.00 76.56 294 GLU A N 1
ATOM 2209 C CA . GLU A 1 294 ? -13.294 30.652 -56.472 1.00 76.56 294 GLU A CA 1
ATOM 2210 C C . GLU A 1 294 ? -13.213 30.113 -55.036 1.00 76.56 294 GLU A C 1
ATOM 2212 O O . GLU A 1 294 ? -12.915 30.855 -54.097 1.00 76.56 294 GLU A O 1
ATOM 2217 N N . LYS A 1 295 ? -13.347 28.789 -54.881 1.00 81.44 295 LYS A N 1
ATOM 2218 C CA . LYS A 1 295 ? -13.194 28.078 -53.600 1.00 81.44 295 LYS A CA 1
ATOM 2219 C C . LYS A 1 295 ? -11.755 28.137 -53.068 1.00 81.44 295 LYS A C 1
ATOM 2221 O O . LYS A 1 295 ? -11.552 28.227 -51.858 1.00 81.44 295 LYS A O 1
ATOM 2226 N N . ALA A 1 296 ? -10.754 28.167 -53.953 1.00 79.50 296 ALA A N 1
ATOM 2227 C CA . ALA A 1 296 ? -9.335 28.258 -53.597 1.00 79.50 296 ALA A CA 1
ATOM 2228 C C . ALA A 1 296 ? -9.008 29.493 -52.748 1.00 79.50 296 ALA A C 1
ATOM 2230 O O . ALA A 1 296 ? -8.254 29.402 -51.781 1.00 79.50 296 ALA A O 1
ATOM 2231 N N . ALA A 1 297 ? -9.590 30.647 -53.090 1.00 80.31 297 ALA A N 1
ATOM 2232 C CA . ALA A 1 297 ? -9.358 31.896 -52.371 1.00 80.31 297 ALA A CA 1
ATOM 2233 C C . ALA A 1 297 ? -9.898 31.827 -50.934 1.00 80.31 297 ALA A C 1
ATOM 2235 O O . ALA A 1 297 ? -9.233 32.267 -49.995 1.00 80.31 297 ALA A O 1
ATOM 2236 N N . PHE A 1 298 ? -11.076 31.223 -50.757 1.00 82.75 298 PHE A N 1
ATOM 2237 C CA . PHE A 1 298 ? -11.673 31.001 -49.442 1.00 82.75 298 PHE A CA 1
ATOM 2238 C C . PHE A 1 298 ? -10.852 30.016 -48.599 1.00 82.75 298 PHE A C 1
ATOM 2240 O O . PHE A 1 298 ? -10.535 30.307 -47.447 1.00 82.75 298 PHE A O 1
ATOM 2247 N N . LEU A 1 299 ? -10.436 28.889 -49.184 1.00 83.56 299 LEU A N 1
ATOM 2248 C CA . LEU A 1 299 ? -9.591 27.902 -48.506 1.00 83.56 299 LEU A CA 1
ATOM 2249 C C . LEU A 1 299 ? -8.229 28.492 -48.118 1.00 83.56 299 LEU A C 1
ATOM 2251 O O . LEU A 1 299 ? -7.782 28.310 -46.990 1.00 83.56 299 LEU A O 1
ATOM 2255 N N . SER A 1 300 ? -7.607 29.275 -49.002 1.00 83.94 300 SER A N 1
ATOM 2256 C CA . SER A 1 300 ? -6.356 29.984 -48.710 1.00 83.94 300 SER A CA 1
ATOM 2257 C C . SER A 1 300 ? -6.512 30.965 -47.540 1.00 83.94 300 SER A C 1
ATOM 2259 O O . SER A 1 300 ? -5.663 31.009 -46.646 1.00 83.94 300 SER A O 1
ATOM 2261 N N . ALA A 1 301 ? -7.630 31.698 -47.483 1.00 83.19 301 ALA A N 1
ATOM 2262 C CA . ALA A 1 301 ? -7.938 32.585 -46.364 1.00 83.19 301 ALA A CA 1
ATOM 2263 C C . ALA A 1 301 ? -8.140 31.813 -45.047 1.00 83.19 301 ALA A C 1
ATOM 2265 O O . ALA A 1 301 ? -7.605 32.228 -44.017 1.00 83.19 301 ALA A O 1
ATOM 2266 N N . LEU A 1 302 ? -8.848 30.677 -45.078 1.00 82.88 302 LEU A N 1
ATOM 2267 C CA . LEU A 1 302 ? -9.051 29.813 -43.910 1.00 82.88 302 LEU A CA 1
ATOM 2268 C C . LEU A 1 302 ? -7.735 29.236 -43.380 1.00 82.88 302 LEU A C 1
ATOM 2270 O O . LEU A 1 302 ? -7.476 29.317 -42.181 1.00 82.88 302 LEU A O 1
ATOM 2274 N N . ILE A 1 303 ? -6.866 28.724 -44.252 1.00 80.06 303 ILE A N 1
ATOM 2275 C CA . ILE A 1 303 ? -5.540 28.210 -43.864 1.00 80.06 303 ILE A CA 1
ATOM 2276 C C . ILE A 1 303 ? -4.695 29.319 -43.233 1.00 80.06 303 ILE A C 1
ATOM 2278 O O . ILE A 1 303 ? -4.006 29.095 -42.234 1.00 80.06 303 ILE A O 1
ATOM 2282 N N . GLY A 1 304 ? -4.789 30.542 -43.766 1.00 80.12 304 GLY A N 1
ATOM 2283 C CA . GLY A 1 304 ? -4.108 31.719 -43.227 1.00 80.12 304 GLY A CA 1
ATOM 2284 C C . GLY A 1 304 ? -4.438 32.017 -41.759 1.00 80.12 304 GLY A C 1
ATOM 2285 O O . GLY A 1 304 ? -3.613 32.613 -41.063 1.00 80.12 304 GLY A O 1
ATOM 2286 N N . THR A 1 305 ? -5.591 31.561 -41.254 1.00 82.44 305 THR A N 1
ATOM 2287 C CA . THR A 1 305 ? -5.986 31.728 -39.843 1.00 82.44 305 THR A CA 1
ATOM 2288 C C . THR A 1 305 ? -5.198 30.844 -38.871 1.00 82.44 305 THR A C 1
ATOM 2290 O O . THR A 1 305 ? -5.189 31.125 -37.672 1.00 82.44 305 THR A O 1
ATOM 2293 N N . LYS A 1 306 ? -4.525 29.792 -39.367 1.00 77.25 306 LYS A N 1
ATOM 2294 C CA . LYS A 1 306 ? -3.824 28.758 -38.578 1.00 77.25 306 LYS A CA 1
ATOM 2295 C C . LYS A 1 306 ? -4.700 28.017 -37.558 1.00 77.25 306 LYS A C 1
ATOM 2297 O O . LYS A 1 306 ? -4.170 27.413 -36.625 1.00 77.25 306 LYS A O 1
ATOM 2302 N N . GLN A 1 307 ? -6.021 28.062 -37.708 1.00 78.31 307 GLN A N 1
ATOM 2303 C CA . GLN A 1 307 ? -6.934 27.238 -36.921 1.00 78.31 307 GLN A CA 1
ATOM 2304 C C . GLN A 1 307 ? -6.942 25.800 -37.454 1.00 78.31 307 GLN A C 1
ATOM 2306 O O . GLN A 1 307 ? -6.748 25.569 -38.647 1.00 78.31 307 GLN A O 1
ATOM 2311 N N . ALA A 1 308 ? -7.122 24.832 -36.556 1.00 79.25 308 ALA A N 1
ATOM 2312 C CA . ALA A 1 308 ? -7.255 23.428 -36.925 1.00 79.25 308 ALA A CA 1
ATOM 2313 C C . ALA A 1 308 ? -8.732 23.112 -37.171 1.00 79.25 308 ALA A C 1
ATOM 2315 O O . ALA A 1 308 ? -9.560 23.401 -36.310 1.00 79.25 308 ALA A O 1
ATOM 2316 N N . PHE A 1 309 ? -9.032 22.501 -38.316 1.00 84.25 309 PHE A N 1
ATOM 2317 C CA . PHE A 1 309 ? -10.383 22.091 -38.693 1.00 84.25 309 PHE A CA 1
ATOM 2318 C C . PHE A 1 309 ? -10.435 20.576 -38.850 1.00 84.25 309 PHE A C 1
ATOM 2320 O O . PHE A 1 309 ? -9.519 19.964 -39.398 1.00 84.25 309 PHE A O 1
ATOM 2327 N N . SER A 1 310 ? -11.513 19.977 -38.375 1.00 85.56 310 SER A N 1
ATOM 2328 C CA . SER A 1 310 ? -11.867 18.583 -38.637 1.00 85.56 310 SER A CA 1
ATOM 2329 C C . SER A 1 310 ? -12.588 18.436 -39.977 1.00 85.56 310 SER A C 1
ATOM 2331 O O . SER A 1 310 ? -12.344 17.475 -40.705 1.00 85.56 310 SER A O 1
ATOM 2333 N N . GLN A 1 311 ? -13.401 19.429 -40.350 1.00 87.31 311 GLN A N 1
ATOM 2334 C CA . GLN A 1 311 ? -14.168 19.418 -41.591 1.00 87.31 311 GLN A CA 1
ATOM 2335 C C . GLN A 1 311 ? -14.294 20.825 -42.182 1.00 87.31 311 GLN A C 1
ATOM 2337 O O . GLN A 1 311 ? -14.495 21.796 -41.454 1.00 87.31 311 GLN A O 1
ATOM 2342 N N . ILE A 1 312 ? -14.208 20.933 -43.506 1.00 87.88 312 ILE A N 1
ATOM 2343 C CA . ILE A 1 312 ? -14.479 22.150 -44.273 1.00 87.88 312 ILE A CA 1
ATOM 2344 C C . ILE A 1 312 ? -15.382 21.772 -45.452 1.00 87.88 312 ILE A C 1
ATOM 2346 O O . ILE A 1 312 ? -14.993 20.991 -46.313 1.00 87.88 312 ILE A O 1
ATOM 2350 N N . ASP A 1 313 ? -16.585 22.329 -45.522 1.00 86.56 313 ASP A N 1
ATOM 2351 C CA . ASP A 1 313 ? -17.519 22.123 -46.626 1.00 86.56 313 ASP A CA 1
ATOM 2352 C C . ASP A 1 313 ? -17.712 23.431 -47.396 1.00 86.56 313 ASP A C 1
ATOM 2354 O O . ASP A 1 313 ? -18.269 24.409 -46.888 1.00 86.56 313 ASP A O 1
ATOM 2358 N N . VAL A 1 314 ? -17.220 23.439 -48.634 1.00 86.38 314 VAL A N 1
ATOM 2359 C CA . VAL A 1 314 ? -17.291 24.570 -49.567 1.00 86.38 314 VAL A CA 1
ATOM 2360 C C . VAL A 1 314 ? -18.066 24.203 -50.829 1.00 86.38 314 VAL A C 1
ATOM 2362 O O . VAL A 1 314 ? -17.909 24.851 -51.864 1.00 86.38 314 VAL A O 1
ATOM 2365 N N . ARG A 1 315 ? -18.926 23.176 -50.769 1.00 84.88 315 ARG A N 1
ATOM 2366 C CA . ARG A 1 315 ? -19.792 22.800 -51.897 1.00 84.88 315 ARG A CA 1
ATOM 2367 C C . ARG A 1 315 ? -20.704 23.948 -52.325 1.00 84.88 315 ARG A C 1
ATOM 2369 O O . ARG A 1 315 ? -20.935 24.113 -53.518 1.00 84.88 315 ARG A O 1
ATOM 2376 N N . TYR A 1 316 ? -21.141 24.767 -51.368 1.00 80.56 316 TYR A N 1
ATOM 2377 C CA . TYR A 1 316 ? -21.973 25.950 -51.582 1.00 80.56 316 TYR A CA 1
ATOM 2378 C C . TYR A 1 316 ? -21.193 27.215 -51.201 1.00 80.56 316 TYR A C 1
ATOM 2380 O O . TYR A 1 316 ? -21.028 27.513 -50.020 1.00 80.56 316 TYR A O 1
ATOM 2388 N N . ILE A 1 317 ? -20.717 27.970 -52.197 1.00 67.50 317 ILE A N 1
ATOM 2389 C CA . ILE A 1 317 ? -19.890 29.177 -51.985 1.00 67.50 317 ILE A CA 1
ATOM 2390 C C . ILE A 1 317 ? -20.626 30.246 -51.164 1.00 67.50 317 ILE A C 1
ATOM 2392 O O . ILE A 1 317 ? -20.007 30.943 -50.364 1.00 67.50 317 ILE A O 1
ATOM 2396 N N . ASP A 1 318 ? -21.948 30.339 -51.311 1.00 74.38 318 ASP A N 1
ATOM 2397 C CA . ASP A 1 318 ? -22.773 31.318 -50.594 1.00 74.38 318 ASP A CA 1
ATOM 2398 C C . ASP A 1 318 ? -23.027 30.939 -49.121 1.00 74.38 318 ASP A C 1
ATOM 2400 O O . ASP A 1 318 ? -23.517 31.761 -48.343 1.00 74.38 318 ASP A O 1
ATOM 2404 N N . ALA A 1 319 ? -22.711 29.700 -48.727 1.00 75.81 319 ALA A N 1
ATOM 2405 C CA . ALA A 1 319 ? -22.927 29.176 -47.379 1.00 75.81 319 ALA A CA 1
ATOM 2406 C C . ALA A 1 319 ? -21.865 28.122 -46.990 1.00 75.81 319 ALA A C 1
ATOM 2408 O O . ALA A 1 319 ? -22.212 26.959 -46.762 1.00 75.81 319 ALA A O 1
ATOM 2409 N N . PRO A 1 320 ? -20.572 28.495 -46.909 1.00 81.00 320 PRO A N 1
ATOM 2410 C CA . PRO A 1 320 ? -19.528 27.566 -46.504 1.00 81.00 320 PRO A CA 1
ATOM 2411 C C . PRO A 1 320 ? -19.670 27.222 -45.018 1.00 81.00 320 PRO A C 1
ATOM 2413 O O . PRO A 1 320 ? -20.063 28.063 -44.204 1.00 81.00 320 PRO A O 1
ATOM 2416 N N . SER A 1 321 ? -19.309 25.996 -44.647 1.00 82.75 321 SER A N 1
ATOM 2417 C CA . SER A 1 321 ? -19.297 25.551 -43.250 1.00 82.75 321 SER A CA 1
ATOM 2418 C C . SER A 1 321 ? -17.969 24.895 -42.892 1.00 82.75 321 SER A C 1
ATOM 2420 O O . SER A 1 321 ? -17.293 24.334 -43.749 1.00 82.75 321 SER A O 1
ATOM 2422 N N . TYR A 1 322 ? -17.553 25.011 -41.634 1.00 84.81 322 TYR A N 1
ATOM 2423 C CA . TYR A 1 322 ? -16.323 24.408 -41.132 1.00 84.81 322 TYR A CA 1
ATOM 2424 C C . TYR A 1 322 ? -16.461 24.101 -39.638 1.00 84.81 322 TYR A C 1
ATOM 2426 O O . TYR A 1 322 ? -17.155 24.827 -38.920 1.00 84.81 322 TYR A O 1
ATOM 2434 N N . GLN A 1 323 ? -15.819 23.021 -39.191 1.00 79.44 323 GLN A N 1
ATOM 2435 C CA . GLN A 1 323 ? -15.866 22.503 -37.821 1.00 79.44 323 GLN A CA 1
ATOM 2436 C C . GLN A 1 323 ? -14.467 22.279 -37.262 1.00 79.44 323 GLN A C 1
ATOM 2438 O O . GLN A 1 323 ? -13.681 21.546 -37.909 1.00 79.44 323 GLN A O 1
#

Secondary structure (DSSP, 8-state):
-----GGGT-EEEEEETTEEEEE-----PPTTSS-HHHHHHHHHHHHHHTTGGG---S--------S--SGGGGHHHHTT--SEEEEEE-SSHHHHHHHHHHHHHHHHHHHTT---EEEEEEEEEE-S--HHHHHHHHHTPPEEEEEE--HHHHHHHHTT--GGGSHHHHHHHHHHHHHHHTT-S----S--PPPHHHHHHTTT--PPS-PPPPPPHHHHHS--------SS-----PPP-------HHHHHHHHHHHHTT---SEEEEETTTEEEEEETTEEEEEE-GGGHHHHHHHHHHHHHTT---SEEE-SSTTS-EE-

pLDDT: mean 87.59, std 9.7, range [48.56, 98.38]

Nearest PDB structures (foldseek):
  8q5v-assembly2_D  TM=8.747E-01  e=7.865E-11  Methanothermococcus thermolithotrophicus DSM 2095
  6q93-assembly1_B  TM=8.150E-01  e=5.516E-11  Azotobacter vinelandii DJ
  6q93-assembly3_E  TM=8.016E-01  e=8.853E-11  Azotobacter vinelandii DJ
  6n4l-assembly1_A  TM=8.249E-01  e=2.150E-10  Azotobacter vinelandii
  8q5v-assembly1_B  TM=8.652E-01  e=8.378E-10  Methanothermococcus thermolithotrophicus DSM 2095

Sequence (323 aa):
EAQMDVGDVIFRSDLAPGVPIYGCEIGGPDVGRGCGGQGISHGFKVLERLGMARWALDFIVMDFLGDVVCGGFATPLARSLAEEVIIVVGHDRQSLYAANNIATAAKYFQSMGGSTQILGLIVNRDDCTDTADRYAAASGLPILTRVPLNQDVRVLADACKLALEVEAFNDIFADLAGRIARREIPPATDYTPLEYPEFLNVFDAHEPPGHPDSATSADLFGGASVERKPLLPDIPLMPVRQVHTADPLERKVQELMEEIGIHVTGLERDPEDGITVTSGATEIRIGEASELTEKAAFLSALIGTKQAFSQIDVRYIDAPSYQ

Mean predicted aligned error: 14.35 Å

Solvent-accessible surface area (backbone atoms only — not comparable to full-atom values): 19278 Å² total; per-residue (Å²): 129,86,80,86,57,62,80,79,56,51,44,78,49,65,84,47,97,94,41,77,43,78,49,68,78,72,63,60,53,59,92,98,44,87,49,52,29,58,33,40,51,51,35,50,54,51,42,52,74,70,38,57,94,70,56,97,61,96,75,84,87,81,89,73,74,57,86,52,76,50,79,29,53,26,39,46,47,69,68,38,71,33,60,68,41,73,44,77,29,40,66,49,72,67,41,46,48,27,49,38,51,48,48,43,50,44,54,53,31,36,76,76,70,32,71,34,36,41,46,28,31,33,38,39,56,46,80,81,75,54,38,48,55,46,42,26,66,71,25,44,40,47,74,75,50,73,39,66,65,54,70,66,47,49,56,31,47,79,66,78,39,65,52,62,81,40,65,75,51,31,51,54,50,50,53,51,52,49,36,55,75,70,63,70,64,64,65,52,78,76,51,48,61,62,53,74,73,61,48,32,52,47,70,77,46,74,83,72,92,79,78,86,76,83,82,49,71,57,80,78,66,56,80,71,83,73,81,82,72,76,88,61,77,88,74,74,78,74,75,77,65,71,69,84,66,90,47,73,65,62,41,52,50,48,55,55,38,45,73,63,70,43,61,58,56,40,77,50,79,42,97,87,57,27,36,35,40,26,39,85,78,23,42,34,33,45,19,64,74,91,52,44,74,66,51,44,57,55,51,39,54,53,58,73,68,71,68,88,51,52,34,36,39,44,60,41,82,94,64,60,48,72,77

Foldseek 3Di:
DPDDAPVVFWDWDAPDVPRIDIDGDLDADPPPDDDRLVSLQVSVVSCVVNPVVPDPDPDDDDDADLLDCDRSSVCCQLVVVAQEDEQEAELDLSRLVSVLVVVVSNVVSVVVVHNHFYLAYEHEQHPVPCLVVLSCVLFVGDHLFYHHNDDVCVVCVVVVHHPCVPVVVVVRVVVSVVCVSVVVRDTRPPGHRDDPQSSCVSVVDDDDDDDDDDDDPCNVPVPDPDPDDPPDDPPPPDPQDQDDDPDPLQVVLCVLCVVLPARFNDWDADPVQGIWTDGPQEIEGQHDSVCSVVVSVVVSVVVVVVDDWNYWYCNDVVDTDTD